Protein AF-A0A4Q5SNP4-F1 (afdb_monomer)

Sequence (223 aa):
MKKLLFLIPVLLILSCSKQAENENKKLNMLACEYVRLGLTIGQYDTDFVDAYYGPDSLKPKDSVVTDEFPKDSLLASINLLMNDLKDISRNAEVDSNRLRANWMYKQLIAFGERIRIVSGEYLPFDQETKQLFGVVAPTYDDDYFDKQIDLLDSILPGSGSVSNRFQRLEKKFVIPEDKLDVVMKTAIAEARKRTMAHYKLPANESFKLEFVEDKPWSGYNWY

Mean predicted aligned error: 7.54 Å

Secondary structure (DSSP, 8-state):
-TTTTTHHHHHHHHHHHHHHHHHHHHHHHHHHHHHHHHHHHTTTSTTS-S---S-GGGS-SS--S-SS--HHHHHHHHHHHHHHHHHHHHH-SSHHHHHHHHHHHHHHHHHHHHHHHHTT----HHHHHHHHHS--PPP--HHHHHHHHHHHHHHS-SSS-HHHHHHHHHGGGPPPGGGHHHHHHHHHHHHHHHHHHH----TT---------S-SSS-----

Foldseek 3Di:
DVVVVVVVVVVVVVVVVVLLVVLVVLLVVLVLLLLLLQLVLCLLVVVSDQDDDDDPVSHDPDRDPDNDQPLVVSLVSLVVSLVSLVCQLPPPPDPVSVVSSVVSNLCSLLVNLVSCVSVVHDDPPQVSCCSNPVDGDDDDDPVVVVVVLVVLVVPQDDDDHSVVSVVVVVVVVDDPPVCPVVVVVVVVVVVVVVCVVPDDDPPPDDDDDDDDPPDPDPDDDDD

Solvent-accessible surface area (backbone atoms only — not comparable to full-atom values): 13577 Å² total; per-residue (Å²): 117,77,74,61,67,62,48,54,61,53,53,53,54,55,49,55,53,52,50,50,51,52,52,50,54,54,51,52,52,52,49,52,52,54,51,30,50,49,49,51,49,26,71,78,39,69,79,71,48,89,75,85,88,72,66,72,90,51,50,68,90,66,76,81,90,58,97,69,80,63,52,71,62,53,46,49,53,42,55,54,52,37,54,60,25,52,51,38,36,73,67,46,85,48,64,70,53,14,52,52,26,45,49,52,38,53,51,44,45,19,52,48,44,52,49,34,46,77,70,74,47,81,64,61,68,62,58,42,37,30,42,60,71,71,46,61,86,84,88,79,57,70,72,57,52,52,53,52,52,52,50,47,52,73,69,50,70,83,75,79,56,56,69,62,30,49,55,58,55,54,59,74,70,62,70,55,77,96,43,42,66,62,53,50,54,51,51,51,52,52,50,51,56,57,45,58,75,78,43,90,73,65,96,84,73,79,86,84,91,79,91,81,76,99,61,102,61,97,73,85,86,84,134

Radius of gyration: 25.45 Å; Cα contacts (8 Å, |Δi|>4): 124; chains: 1; bounding box: 60×43×83 Å

Structure (mmCIF, N/CA/C/O backbone):
data_AF-A0A4Q5SNP4-F1
#
_entry.id   AF-A0A4Q5SNP4-F1
#
loop_
_atom_site.group_PDB
_atom_site.id
_atom_site.type_symbol
_atom_site.label_atom_id
_atom_site.label_alt_id
_atom_site.label_comp_id
_atom_site.label_asym_id
_atom_site.label_entity_id
_atom_site.label_seq_id
_atom_site.pdbx_PDB_ins_code
_atom_site.Cartn_x
_atom_site.Cartn_y
_atom_site.Cartn_z
_atom_site.occupancy
_atom_site.B_iso_or_equiv
_atom_site.auth_seq_id
_atom_site.auth_comp_id
_atom_site.auth_asym_id
_atom_site.auth_atom_id
_atom_site.pdbx_PDB_model_num
ATOM 1 N N . MET A 1 1 ? -30.340 6.414 -49.272 1.00 50.88 1 MET A N 1
ATOM 2 C CA . MET A 1 1 ? -29.757 7.379 -48.307 1.00 50.88 1 MET A CA 1
ATOM 3 C C . MET A 1 1 ? -29.895 6.964 -46.832 1.00 50.88 1 MET A C 1
ATOM 5 O O . MET A 1 1 ? -28.981 7.246 -46.076 1.00 50.88 1 MET A O 1
ATOM 9 N N . LYS A 1 2 ? -30.929 6.210 -46.405 1.00 50.06 2 LYS A N 1
ATOM 10 C CA . LYS A 1 2 ? -31.051 5.717 -45.007 1.00 50.06 2 LYS A CA 1
ATOM 11 C C . LYS A 1 2 ? -29.987 4.690 -44.553 1.00 50.06 2 LYS A C 1
ATOM 13 O O . LYS A 1 2 ? -29.706 4.619 -43.367 1.00 50.06 2 LYS A O 1
ATOM 18 N N . LYS A 1 3 ? -29.354 3.938 -45.469 1.00 50.06 3 LYS A N 1
ATOM 19 C CA . LYS A 1 3 ? -28.266 2.988 -45.132 1.00 50.06 3 LYS A CA 1
ATOM 20 C C . LYS A 1 3 ? -26.911 3.661 -44.847 1.00 50.06 3 LYS A C 1
ATOM 22 O O . LYS A 1 3 ? -26.089 3.067 -44.165 1.00 50.06 3 LYS A O 1
ATOM 27 N N . LEU A 1 4 ? -26.694 4.897 -45.314 1.00 52.59 4 LEU A N 1
ATOM 28 C CA . LEU A 1 4 ? -25.445 5.638 -45.075 1.00 52.59 4 LEU A CA 1
ATOM 29 C C . LEU A 1 4 ? -25.404 6.265 -43.666 1.00 52.59 4 LEU A C 1
ATOM 31 O O . LEU A 1 4 ? -24.340 6.392 -43.076 1.00 52.59 4 LEU A O 1
ATOM 35 N N . LEU A 1 5 ? -26.576 6.576 -43.097 1.00 52.12 5 LEU A N 1
ATOM 36 C CA . LEU A 1 5 ? -26.727 7.117 -41.739 1.00 52.12 5 LEU A CA 1
ATOM 37 C C . LEU A 1 5 ? -26.457 6.086 -40.627 1.00 52.12 5 LEU A C 1
ATOM 39 O O . LEU A 1 5 ? -26.120 6.480 -39.518 1.00 52.12 5 LEU A O 1
ATOM 43 N N . PHE A 1 6 ? -26.544 4.783 -40.920 1.00 53.50 6 PHE A N 1
ATOM 44 C CA . PHE A 1 6 ? -26.192 3.713 -39.972 1.00 53.50 6 PHE A CA 1
ATOM 45 C C . PHE A 1 6 ? -24.697 3.343 -39.979 1.00 53.50 6 PHE A C 1
ATOM 47 O O . PHE A 1 6 ? -24.230 2.7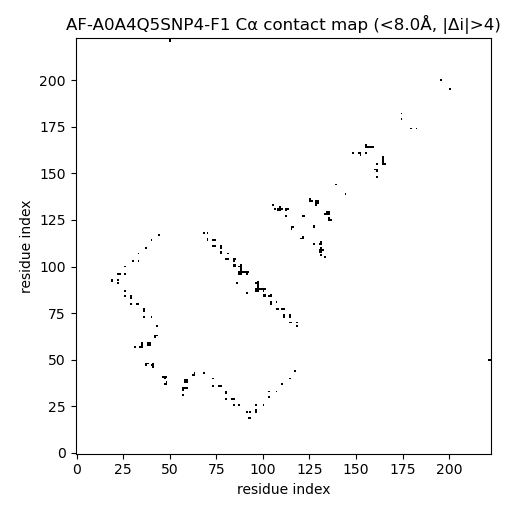12 -39.037 1.00 53.50 6 PHE A O 1
ATOM 54 N N . LEU A 1 7 ? -23.931 3.743 -41.001 1.00 56.47 7 LEU A N 1
ATOM 55 C CA . LEU A 1 7 ? -22.493 3.439 -41.108 1.00 56.47 7 LEU A CA 1
ATOM 56 C C . LEU A 1 7 ? -21.621 4.364 -40.247 1.00 56.47 7 LEU A C 1
ATOM 58 O O . LEU A 1 7 ? -20.604 3.932 -39.713 1.00 56.47 7 LEU A O 1
ATOM 62 N N . ILE A 1 8 ? -22.040 5.617 -40.074 1.00 60.34 8 ILE A N 1
ATOM 63 C CA . ILE A 1 8 ? -21.326 6.630 -39.284 1.00 60.34 8 ILE A CA 1
ATOM 64 C C . ILE A 1 8 ? -21.221 6.247 -37.792 1.00 60.34 8 ILE A C 1
ATOM 66 O O . ILE A 1 8 ? -20.107 6.267 -37.271 1.00 60.34 8 ILE A O 1
ATOM 70 N N . PRO A 1 9 ? -22.301 5.834 -37.091 1.00 61.62 9 PRO A N 1
ATOM 71 C CA . PRO A 1 9 ? -22.183 5.418 -35.692 1.00 61.62 9 PRO A CA 1
ATOM 72 C C . PRO A 1 9 ? -21.335 4.149 -35.515 1.00 61.62 9 PRO A C 1
ATOM 74 O O . PRO A 1 9 ? -20.587 4.058 -34.550 1.00 61.62 9 PRO A O 1
ATOM 77 N N . VAL A 1 10 ? -21.370 3.200 -36.459 1.00 63.41 10 VAL A N 1
ATOM 78 C CA . VAL A 1 10 ? -20.542 1.978 -36.396 1.00 63.41 10 VAL A CA 1
ATOM 79 C C . VAL A 1 10 ? -19.050 2.295 -36.560 1.00 63.41 10 VAL A C 1
ATOM 81 O O . VAL A 1 10 ? -18.226 1.752 -35.829 1.00 63.41 10 VAL A O 1
ATOM 84 N N . LEU A 1 11 ? -18.694 3.209 -37.468 1.00 62.09 11 LEU A N 1
ATOM 85 C CA . LEU A 1 11 ? -17.309 3.658 -37.659 1.00 62.09 11 LEU A CA 1
ATOM 86 C C . LEU A 1 11 ? -16.768 4.433 -36.447 1.00 62.09 11 LEU A C 1
ATOM 88 O O . LEU A 1 11 ? -15.611 4.246 -36.076 1.00 62.09 11 LEU A O 1
ATOM 92 N N . LEU A 1 12 ? -17.602 5.252 -35.798 1.00 62.22 12 LEU A N 1
ATOM 93 C CA . LEU A 1 12 ? -17.226 5.972 -34.577 1.00 62.22 12 LEU A CA 1
ATOM 94 C C . LEU A 1 12 ? -16.999 5.014 -33.395 1.00 62.22 12 LEU A C 1
ATOM 96 O O . LEU A 1 12 ? -15.999 5.144 -32.692 1.00 62.22 12 LEU A O 1
ATOM 100 N N . ILE A 1 13 ? -17.860 4.003 -33.227 1.00 63.06 13 ILE A N 1
ATOM 101 C CA . ILE A 1 13 ? -17.707 2.979 -32.177 1.00 63.06 13 ILE A CA 1
ATOM 102 C C . ILE A 1 13 ? -16.416 2.162 -32.379 1.00 63.06 13 ILE A C 1
ATOM 104 O O . ILE A 1 13 ? -15.684 1.928 -31.419 1.00 63.06 13 ILE A O 1
ATOM 108 N N . LEU A 1 14 ? -16.097 1.778 -33.622 1.00 64.75 14 LEU A N 1
ATOM 109 C CA . LEU A 1 14 ? -14.868 1.039 -33.953 1.00 64.75 14 LEU A CA 1
ATOM 110 C C . LEU A 1 14 ? -13.587 1.871 -33.763 1.00 64.75 14 LEU A C 1
ATOM 112 O O . LEU A 1 14 ? -12.530 1.322 -33.446 1.00 64.75 14 LEU A O 1
ATOM 116 N N . SER A 1 15 ? -13.658 3.191 -33.953 1.00 66.31 15 SER A N 1
ATOM 117 C CA . SER A 1 15 ? -12.512 4.082 -33.744 1.00 66.31 15 SER A CA 1
ATOM 118 C C . SER A 1 15 ? -12.183 4.238 -32.256 1.00 66.31 15 SER A C 1
ATOM 120 O O . SER A 1 15 ? -11.021 4.098 -31.871 1.00 66.31 15 SER A O 1
ATOM 122 N N . CYS A 1 16 ? -13.195 4.454 -31.408 1.00 68.12 16 CYS A N 1
ATOM 123 C CA . CYS A 1 16 ? -13.004 4.562 -29.958 1.00 68.12 16 CYS A CA 1
ATOM 124 C C . CYS A 1 16 ? -12.489 3.253 -29.337 1.00 68.12 16 CYS A C 1
ATOM 126 O O . CYS A 1 16 ? -11.620 3.289 -28.467 1.00 68.12 16 CYS A O 1
ATOM 128 N N . SER A 1 17 ? -12.956 2.086 -29.803 1.00 74.62 17 SER A N 1
ATOM 129 C CA . SER A 1 17 ? -12.467 0.803 -29.277 1.00 74.62 17 SER A CA 1
ATOM 130 C C . SER A 1 17 ? -10.985 0.574 -29.584 1.00 74.62 17 SER A C 1
ATOM 132 O O . SER A 1 17 ? -10.245 0.086 -28.732 1.00 74.62 17 SER A O 1
ATOM 134 N N . LYS A 1 18 ? -10.530 0.966 -30.781 1.00 82.75 18 LYS A N 1
ATOM 135 C CA . LYS A 1 18 ? -9.130 0.817 -31.203 1.00 82.75 18 LYS A CA 1
ATOM 136 C C . LYS A 1 18 ? -8.189 1.756 -30.442 1.00 82.75 18 LYS A C 1
ATOM 138 O O . LYS A 1 18 ? -7.068 1.367 -30.118 1.00 82.75 18 LYS A O 1
ATOM 143 N N . GLN A 1 19 ? -8.638 2.974 -30.139 1.00 83.19 19 GLN A N 1
ATOM 144 C CA . GLN A 1 19 ? -7.869 3.923 -29.333 1.00 83.19 19 GLN A CA 1
ATOM 145 C C . GLN A 1 19 ? -7.682 3.409 -27.900 1.00 83.19 19 GLN A C 1
ATOM 147 O O . GLN A 1 19 ? -6.550 3.323 -27.425 1.00 83.19 19 GLN A O 1
ATOM 152 N N . ALA A 1 20 ? -8.761 2.957 -27.256 1.00 85.50 20 ALA A N 1
ATOM 153 C CA . ALA A 1 20 ? -8.702 2.372 -25.918 1.00 85.50 20 ALA A CA 1
ATOM 154 C C . ALA A 1 20 ? -7.788 1.131 -25.853 1.00 85.50 20 ALA A C 1
ATOM 156 O O . ALA A 1 20 ? -7.035 0.953 -24.895 1.00 85.50 20 ALA A O 1
ATOM 157 N N . GLU A 1 21 ? -7.808 0.275 -26.879 1.00 89.81 21 GLU A N 1
ATOM 158 C CA . GLU A 1 21 ? -6.915 -0.885 -26.975 1.00 89.81 21 GLU A CA 1
ATOM 159 C C . GLU A 1 21 ? -5.435 -0.477 -27.069 1.00 89.81 21 GLU A C 1
ATOM 161 O O . GLU A 1 21 ? -4.589 -1.031 -26.362 1.00 89.81 21 GLU A O 1
ATOM 166 N N . ASN A 1 22 ? -5.119 0.531 -27.886 1.00 90.56 22 ASN A N 1
ATOM 167 C CA . ASN A 1 22 ? -3.761 1.061 -28.006 1.00 90.56 22 ASN A CA 1
ATOM 168 C C . ASN A 1 22 ? -3.270 1.693 -26.697 1.00 90.56 22 ASN A C 1
ATOM 170 O O . ASN A 1 22 ? -2.136 1.437 -26.283 1.00 90.56 22 ASN A O 1
ATOM 174 N N . GLU A 1 23 ? -4.118 2.474 -26.022 1.00 92.19 23 GLU A N 1
ATOM 175 C CA . GLU A 1 23 ? -3.812 3.040 -24.704 1.00 92.19 23 GLU A CA 1
ATOM 176 C C . GLU A 1 23 ? -3.525 1.943 -23.678 1.00 92.19 23 GLU A C 1
ATOM 178 O O . GLU A 1 23 ? -2.512 1.998 -22.978 1.00 92.19 23 GLU A O 1
ATOM 183 N N . ASN A 1 24 ? -4.369 0.907 -23.633 1.00 94.06 24 ASN A N 1
ATOM 184 C CA . ASN A 1 24 ? -4.177 -0.244 -22.754 1.00 94.06 24 ASN A CA 1
ATOM 185 C C . ASN A 1 24 ? -2.846 -0.944 -23.030 1.00 94.06 24 ASN A C 1
ATOM 187 O O . ASN A 1 24 ? -2.113 -1.272 -22.099 1.00 94.06 24 ASN A O 1
ATOM 191 N N . LYS A 1 25 ? -2.505 -1.153 -24.305 1.00 95.31 25 LYS A N 1
ATOM 192 C CA . LYS A 1 25 ? -1.244 -1.785 -24.698 1.00 95.31 25 LYS A CA 1
ATOM 193 C C . LYS A 1 25 ? -0.034 -0.953 -24.266 1.00 95.31 25 LYS A C 1
ATOM 195 O O . LYS A 1 25 ? 0.897 -1.515 -23.689 1.00 95.31 25 LYS A O 1
ATOM 200 N N . LYS A 1 26 ? -0.059 0.368 -24.495 1.00 95.75 26 LYS A N 1
ATOM 201 C CA . LYS A 1 26 ? 1.007 1.291 -24.062 1.00 95.75 26 LYS A CA 1
ATOM 202 C C . LYS A 1 26 ? 1.157 1.263 -22.540 1.00 95.75 26 LYS A C 1
ATOM 204 O O . LYS A 1 26 ? 2.261 1.069 -22.042 1.00 95.75 26 LYS A O 1
ATOM 209 N N . LEU A 1 27 ? 0.054 1.389 -21.802 1.00 97.62 27 LEU A N 1
ATOM 210 C CA . LEU A 1 27 ? 0.079 1.388 -20.340 1.00 97.62 27 LEU A CA 1
ATOM 211 C C . LEU A 1 27 ? 0.568 0.053 -19.765 1.00 97.62 27 LEU A C 1
ATOM 213 O O . LEU A 1 27 ? 1.349 0.053 -18.821 1.00 97.62 27 LEU A O 1
ATOM 217 N N . ASN A 1 28 ? 0.148 -1.080 -20.333 1.00 96.69 28 ASN A N 1
ATOM 218 C CA . ASN A 1 28 ? 0.594 -2.399 -19.880 1.00 96.69 28 ASN A CA 1
ATOM 219 C C . ASN A 1 28 ? 2.099 -2.604 -20.102 1.00 96.69 28 ASN A C 1
ATOM 221 O O . ASN A 1 28 ? 2.756 -3.199 -19.255 1.00 96.69 28 ASN A O 1
ATOM 225 N N . MET A 1 29 ? 2.658 -2.084 -21.199 1.00 97.38 29 MET A N 1
ATOM 226 C CA . MET A 1 29 ? 4.105 -2.105 -21.423 1.00 97.38 29 MET A CA 1
ATOM 227 C C . MET A 1 29 ? 4.847 -1.321 -20.332 1.00 97.38 29 MET A C 1
ATOM 229 O O . MET A 1 29 ? 5.770 -1.856 -19.729 1.00 97.38 29 MET A O 1
ATOM 233 N N . LEU A 1 30 ? 4.398 -0.102 -20.014 1.00 98.12 30 LEU A N 1
ATOM 234 C CA . LEU A 1 30 ? 4.988 0.702 -18.936 1.00 98.12 30 LEU A CA 1
ATOM 235 C C . LEU A 1 30 ? 4.800 0.059 -17.556 1.00 98.12 30 LEU A C 1
ATOM 237 O O . LEU A 1 30 ? 5.684 0.150 -16.713 1.00 98.12 30 LEU A O 1
ATOM 241 N N . ALA A 1 31 ? 3.679 -0.628 -17.325 1.00 97.88 31 ALA A N 1
ATOM 242 C CA . ALA A 1 31 ? 3.449 -1.377 -16.093 1.00 97.88 31 ALA A CA 1
ATOM 243 C C . ALA A 1 31 ? 4.442 -2.542 -15.934 1.00 97.88 31 ALA A C 1
ATOM 245 O O . ALA A 1 31 ? 4.910 -2.796 -14.827 1.00 97.88 31 ALA A O 1
ATOM 246 N N . CYS A 1 32 ? 4.811 -3.223 -17.024 1.00 97.50 32 CYS A N 1
ATOM 247 C CA . CYS A 1 32 ? 5.871 -4.232 -16.987 1.00 97.50 32 CYS A CA 1
ATOM 248 C C . CYS A 1 32 ? 7.229 -3.618 -16.619 1.00 97.50 32 CYS A C 1
ATOM 250 O O . CYS A 1 32 ? 7.940 -4.199 -15.805 1.00 97.50 32 CYS A O 1
ATOM 252 N N . GLU A 1 33 ? 7.574 -2.451 -17.173 1.00 97.62 33 GLU A N 1
ATOM 253 C CA . GLU A 1 33 ? 8.815 -1.741 -16.822 1.00 97.62 33 GLU A CA 1
ATOM 254 C C . GLU A 1 33 ? 8.813 -1.259 -15.367 1.00 97.62 33 GLU A C 1
ATOM 256 O O . GLU A 1 33 ? 9.809 -1.420 -14.669 1.00 97.62 33 GLU A O 1
ATOM 261 N N . TYR A 1 34 ? 7.676 -0.764 -14.871 1.00 98.38 34 TYR A N 1
ATOM 262 C CA . TYR A 1 34 ? 7.479 -0.418 -13.460 1.00 98.38 34 TYR A CA 1
ATOM 263 C C . TYR A 1 34 ? 7.757 -1.611 -12.533 1.00 98.38 34 TYR A C 1
ATOM 265 O O . TYR A 1 34 ? 8.512 -1.486 -11.569 1.00 98.38 34 TYR A O 1
ATOM 273 N N . VAL A 1 35 ? 7.190 -2.782 -12.848 1.00 97.75 35 VAL A N 1
ATOM 274 C CA . VAL A 1 35 ? 7.400 -4.010 -12.066 1.00 97.75 35 VAL A CA 1
ATOM 275 C C . VAL A 1 35 ? 8.857 -4.458 -12.127 1.00 97.75 35 VAL A C 1
ATOM 277 O O . VAL A 1 35 ? 9.445 -4.741 -11.088 1.00 97.75 35 VAL A O 1
ATOM 280 N N . ARG A 1 36 ? 9.456 -4.500 -13.324 1.00 97.00 36 ARG A N 1
ATOM 281 C CA . ARG A 1 36 ? 10.869 -4.869 -13.496 1.00 97.00 36 ARG A CA 1
ATOM 282 C C . ARG A 1 36 ? 11.778 -3.962 -12.685 1.00 97.00 36 ARG A C 1
ATOM 284 O O . ARG A 1 36 ? 12.639 -4.463 -11.980 1.00 97.00 36 ARG A O 1
ATOM 291 N N . LEU A 1 37 ? 11.550 -2.653 -12.746 1.00 97.06 37 LEU A N 1
ATOM 292 C CA . LEU A 1 37 ? 12.325 -1.675 -11.995 1.00 97.06 37 LEU A CA 1
ATOM 293 C C . LEU A 1 37 ? 12.229 -1.918 -10.486 1.00 97.06 37 LEU A C 1
ATOM 295 O O . LEU A 1 37 ? 13.259 -1.942 -9.821 1.00 97.06 37 LEU A O 1
ATOM 299 N N . GLY A 1 38 ? 11.026 -2.164 -9.959 1.00 97.06 38 GLY A N 1
ATOM 300 C CA . GLY A 1 38 ? 10.852 -2.503 -8.545 1.00 97.06 38 GLY A CA 1
ATOM 301 C C . GLY A 1 38 ? 11.587 -3.784 -8.143 1.00 97.06 38 GLY A C 1
ATOM 302 O O . GLY A 1 38 ? 12.269 -3.808 -7.124 1.00 97.06 38 GLY A O 1
ATOM 303 N N . LEU A 1 39 ? 11.525 -4.825 -8.979 1.00 96.25 39 LEU A N 1
ATOM 304 C CA . LEU A 1 39 ? 12.242 -6.080 -8.736 1.00 96.25 39 LEU A CA 1
ATOM 305 C C . LEU A 1 39 ? 13.763 -5.920 -8.833 1.00 96.25 39 LEU A C 1
ATOM 307 O O . LEU A 1 39 ? 14.477 -6.556 -8.068 1.00 96.25 39 LEU A O 1
ATOM 311 N N . THR A 1 40 ? 14.258 -5.069 -9.735 1.00 94.88 40 THR A N 1
ATOM 312 C CA . THR A 1 40 ? 15.683 -4.730 -9.828 1.00 94.88 40 THR A CA 1
ATOM 313 C C . THR A 1 40 ? 16.155 -3.999 -8.574 1.00 94.88 40 THR A C 1
ATOM 315 O O . THR A 1 40 ? 17.189 -4.363 -8.025 1.00 94.88 40 THR A O 1
ATOM 318 N N . ILE A 1 41 ? 15.398 -3.011 -8.078 1.00 95.12 41 ILE A N 1
ATOM 319 C CA . ILE A 1 41 ? 15.724 -2.323 -6.815 1.00 95.12 41 ILE A CA 1
ATOM 320 C C . ILE A 1 41 ? 15.747 -3.331 -5.658 1.00 95.12 41 ILE A C 1
ATOM 322 O O . ILE A 1 41 ? 16.685 -3.324 -4.863 1.00 95.12 41 ILE A O 1
ATOM 326 N N . GLY A 1 42 ? 14.781 -4.255 -5.628 1.00 94.19 42 GLY A N 1
ATOM 327 C CA . GLY A 1 42 ? 14.694 -5.331 -4.638 1.00 94.19 42 GLY A CA 1
ATOM 328 C C . GLY A 1 42 ? 15.884 -6.296 -4.605 1.00 94.19 42 GLY A C 1
ATOM 329 O O . GLY A 1 42 ? 16.050 -7.014 -3.624 1.00 94.19 42 GLY A O 1
ATOM 330 N N . GLN A 1 43 ? 16.740 -6.317 -5.634 1.00 91.88 43 GLN A N 1
ATOM 331 C CA . GLN A 1 43 ? 17.990 -7.083 -5.571 1.00 91.88 43 GLN A CA 1
ATOM 332 C C . GLN A 1 43 ? 19.067 -6.408 -4.704 1.00 91.88 43 GLN A C 1
ATOM 334 O O . GLN A 1 43 ? 19.998 -7.087 -4.278 1.00 91.88 43 GLN A O 1
ATOM 339 N N . TYR A 1 44 ? 18.952 -5.098 -4.464 1.00 92.06 4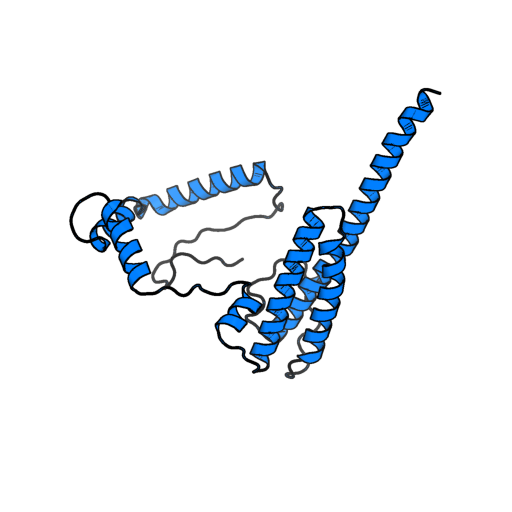4 TYR A N 1
ATOM 340 C CA . TYR A 1 44 ? 19.882 -4.308 -3.650 1.00 92.06 44 TYR A CA 1
ATOM 341 C C . TYR A 1 44 ? 19.298 -3.945 -2.280 1.00 92.06 44 TYR A C 1
ATOM 343 O O . TYR A 1 44 ? 20.024 -3.892 -1.293 1.00 92.06 44 TYR A O 1
ATOM 351 N N . ASP A 1 45 ? 17.990 -3.700 -2.220 1.00 92.88 45 ASP A N 1
ATOM 352 C CA . ASP A 1 45 ? 17.242 -3.406 -1.000 1.00 92.88 45 ASP A CA 1
ATOM 353 C C . ASP A 1 45 ? 16.213 -4.517 -0.780 1.00 92.88 45 ASP A C 1
ATOM 355 O O . ASP A 1 45 ? 15.130 -4.499 -1.364 1.00 92.88 45 ASP A O 1
ATOM 359 N N . THR A 1 46 ? 16.570 -5.523 0.020 1.00 90.75 46 THR A N 1
ATOM 360 C CA . THR A 1 46 ? 15.782 -6.762 0.156 1.00 90.75 46 THR A CA 1
ATOM 361 C C . THR A 1 46 ? 14.382 -6.540 0.723 1.00 90.75 46 THR A C 1
ATOM 363 O O . THR A 1 46 ? 13.503 -7.362 0.486 1.00 90.75 46 THR A O 1
ATOM 366 N N . ASP A 1 47 ? 14.160 -5.421 1.415 1.00 91.00 47 ASP A N 1
ATOM 367 C CA . ASP A 1 47 ? 12.866 -5.054 1.996 1.00 91.00 47 ASP A CA 1
ATOM 368 C C . ASP A 1 47 ? 11.992 -4.236 1.024 1.00 91.00 47 ASP A C 1
ATOM 370 O O . ASP A 1 47 ? 10.855 -3.887 1.341 1.00 91.00 47 ASP A O 1
ATOM 374 N N . PHE A 1 48 ? 12.502 -3.906 -0.169 1.00 94.69 48 PHE A N 1
ATOM 375 C CA . PHE A 1 48 ? 11.789 -3.086 -1.151 1.00 94.69 48 PHE A CA 1
ATOM 376 C C . PHE A 1 48 ? 10.556 -3.791 -1.728 1.00 94.69 48 PHE A C 1
ATOM 378 O O . PHE A 1 48 ? 9.521 -3.166 -1.972 1.00 94.69 48 PHE A O 1
ATOM 385 N N . VAL A 1 49 ? 10.672 -5.098 -1.976 1.00 93.94 49 VAL A N 1
ATOM 386 C CA . VAL A 1 49 ? 9.582 -5.947 -2.462 1.00 93.94 49 VAL A CA 1
ATOM 387 C C . VAL A 1 49 ? 9.283 -6.985 -1.394 1.00 93.94 49 VAL A C 1
ATOM 389 O O . VAL A 1 49 ? 9.944 -8.015 -1.338 1.00 93.94 49 VAL A O 1
ATOM 392 N N . ASP A 1 50 ? 8.246 -6.731 -0.598 1.00 90.31 50 ASP A N 1
ATOM 393 C CA . ASP A 1 50 ? 7.737 -7.691 0.394 1.00 90.31 50 ASP A CA 1
ATOM 394 C C . ASP A 1 50 ? 7.362 -9.030 -0.267 1.00 90.31 50 ASP A C 1
ATOM 396 O O . ASP A 1 50 ? 7.645 -10.110 0.245 1.00 90.31 50 ASP A O 1
ATOM 400 N N . ALA A 1 51 ? 6.761 -8.956 -1.460 1.00 90.19 51 ALA A N 1
ATOM 401 C CA . ALA A 1 51 ? 6.244 -10.121 -2.152 1.00 90.19 51 ALA A CA 1
ATOM 402 C C . ALA A 1 51 ? 5.998 -9.909 -3.657 1.00 90.19 51 ALA A C 1
ATOM 404 O O . ALA A 1 51 ? 5.469 -8.879 -4.085 1.00 90.19 51 ALA A O 1
ATOM 405 N N . TYR A 1 52 ? 6.304 -10.927 -4.472 1.00 91.00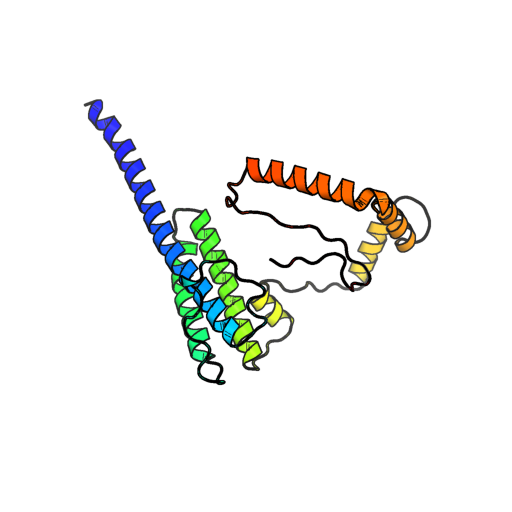 52 TYR A N 1
ATOM 406 C CA . TYR A 1 52 ? 6.073 -10.909 -5.920 1.00 91.00 52 TYR A CA 1
ATOM 407 C C . TYR A 1 52 ? 5.394 -12.183 -6.445 1.00 91.00 52 TYR A C 1
ATOM 409 O O . TYR A 1 52 ? 5.957 -13.274 -6.375 1.00 91.00 52 TYR A O 1
ATOM 417 N N . TYR A 1 53 ? 4.230 -12.007 -7.083 1.00 86.88 53 TYR A N 1
ATOM 418 C CA . TYR A 1 53 ? 3.386 -13.093 -7.622 1.00 86.88 53 TYR A CA 1
ATOM 419 C C . TYR A 1 53 ? 3.163 -13.022 -9.132 1.00 86.88 53 TYR A C 1
ATOM 421 O O . TYR A 1 53 ? 2.288 -13.696 -9.677 1.00 86.88 53 TYR A O 1
ATOM 429 N N . GLY A 1 54 ? 3.896 -12.153 -9.825 1.00 89.38 54 GLY A N 1
ATOM 430 C CA . GLY A 1 54 ? 3.812 -12.078 -11.277 1.00 89.38 54 GLY A CA 1
ATOM 431 C C . GLY A 1 54 ? 4.629 -13.182 -11.965 1.00 89.38 54 GLY A C 1
ATOM 432 O O . GLY A 1 54 ? 5.286 -13.994 -11.311 1.00 89.38 54 GLY A O 1
ATOM 433 N N . PRO A 1 55 ? 4.597 -13.233 -13.305 1.00 91.44 55 PRO A N 1
ATOM 434 C CA . PRO A 1 55 ? 5.324 -14.243 -14.058 1.00 91.44 55 PRO A CA 1
ATOM 435 C C . PRO A 1 55 ? 6.841 -14.057 -13.934 1.00 91.44 55 PRO A C 1
ATOM 437 O O . PRO A 1 55 ? 7.351 -12.946 -14.088 1.00 91.44 55 PRO A O 1
ATOM 440 N N . ASP A 1 56 ? 7.577 -15.164 -13.803 1.00 92.31 56 ASP A N 1
ATOM 441 C CA . ASP A 1 56 ? 9.048 -15.171 -13.711 1.00 92.31 56 ASP A CA 1
ATOM 442 C C . ASP A 1 56 ? 9.741 -14.406 -14.852 1.00 92.31 56 ASP A C 1
ATOM 444 O O . ASP A 1 56 ? 10.835 -13.885 -14.677 1.00 92.31 56 ASP A O 1
ATOM 448 N N . SER A 1 57 ? 9.079 -14.243 -16.003 1.00 93.50 57 SER A N 1
ATOM 449 C CA . SER A 1 57 ? 9.557 -13.429 -17.129 1.00 93.50 57 SER A CA 1
ATOM 450 C C . SER A 1 57 ? 9.802 -11.941 -16.818 1.00 93.50 57 SER A C 1
ATOM 452 O O . SER A 1 57 ? 10.399 -11.245 -17.643 1.00 93.50 57 SER A O 1
ATOM 454 N N . LEU A 1 58 ? 9.288 -11.420 -15.696 1.00 94.81 58 LEU A N 1
ATOM 455 C CA . LEU A 1 58 ? 9.552 -10.046 -15.249 1.00 94.81 58 LEU A CA 1
ATOM 456 C C . LEU A 1 58 ? 10.632 -9.970 -14.166 1.00 94.81 58 LEU A C 1
ATOM 458 O O . LEU A 1 58 ? 11.084 -8.868 -13.872 1.00 94.81 58 LEU A O 1
ATOM 462 N N . LYS A 1 59 ? 11.054 -11.098 -13.584 1.00 93.56 59 LYS A N 1
ATOM 463 C CA . LYS A 1 59 ? 12.174 -11.097 -12.643 1.00 93.56 59 LYS A CA 1
ATOM 464 C C . LYS A 1 59 ? 13.464 -10.717 -13.385 1.00 93.56 59 LYS A C 1
ATOM 466 O O . LYS A 1 59 ? 13.628 -11.109 -14.548 1.00 93.56 59 LYS A O 1
ATOM 471 N N . PRO A 1 60 ? 14.379 -9.966 -12.749 1.00 86.50 60 PRO A N 1
ATOM 472 C CA . PRO A 1 60 ? 15.723 -9.771 -13.274 1.00 86.50 60 PRO A CA 1
ATOM 473 C C . PRO A 1 60 ? 16.360 -11.134 -13.563 1.00 86.50 60 PRO A C 1
ATOM 475 O O . PRO A 1 60 ? 16.269 -12.050 -12.746 1.00 86.50 60 PRO A O 1
ATOM 478 N N . LYS A 1 61 ? 16.942 -11.294 -14.755 1.00 79.44 61 LYS A N 1
ATOM 479 C CA . LYS A 1 61 ? 17.515 -12.582 -15.187 1.00 79.44 61 LYS A CA 1
ATOM 480 C C . LYS A 1 61 ? 18.819 -12.909 -14.473 1.00 79.44 61 LYS A C 1
ATOM 482 O O . LYS A 1 61 ? 19.102 -14.080 -14.245 1.00 79.44 61 LYS A O 1
ATOM 487 N N . ASP A 1 62 ? 19.565 -11.870 -14.125 1.00 75.56 62 ASP A N 1
ATOM 488 C CA . ASP A 1 62 ? 20.865 -11.979 -13.493 1.00 75.56 62 ASP A CA 1
ATOM 489 C C . ASP A 1 62 ? 20.749 -11.481 -12.053 1.00 75.56 62 ASP A C 1
ATOM 491 O O . ASP A 1 62 ? 20.135 -10.445 -11.780 1.00 75.56 62 ASP A O 1
ATOM 495 N N . SER A 1 63 ? 21.316 -12.237 -11.115 1.00 70.19 63 SER A N 1
ATOM 496 C CA . SER A 1 63 ? 21.582 -11.726 -9.773 1.00 70.19 63 SER A CA 1
ATOM 497 C C . SER A 1 63 ? 22.597 -10.589 -9.868 1.00 70.19 63 SER A C 1
ATOM 499 O O . SER A 1 63 ? 23.445 -10.585 -10.760 1.00 70.19 63 SER A O 1
ATOM 501 N N . VAL A 1 64 ? 22.501 -9.628 -8.953 1.00 72.12 64 VAL A N 1
ATOM 502 C CA . VAL A 1 64 ? 23.413 -8.483 -8.875 1.00 72.12 64 VAL A CA 1
ATOM 503 C C . VAL A 1 64 ? 24.867 -8.963 -8.920 1.00 72.12 64 VAL A C 1
ATOM 505 O O . VAL A 1 64 ? 25.299 -9.760 -8.093 1.00 72.12 64 VAL A O 1
ATOM 508 N N . VAL A 1 65 ? 25.598 -8.509 -9.942 1.00 62.84 65 VAL A N 1
ATOM 509 C CA . VAL A 1 65 ? 26.986 -8.922 -10.218 1.00 62.84 65 VAL A CA 1
ATOM 510 C C . VAL A 1 65 ? 27.989 -8.076 -9.421 1.00 62.84 65 VAL A C 1
ATOM 512 O O . VAL A 1 65 ? 29.149 -8.460 -9.288 1.00 62.84 65 VAL A O 1
ATOM 515 N N . THR A 1 66 ? 27.561 -6.923 -8.894 1.00 74.38 66 THR A N 1
ATOM 516 C CA . THR A 1 66 ? 28.411 -5.971 -8.164 1.00 74.38 66 THR A CA 1
ATOM 517 C C . THR A 1 66 ? 27.730 -5.523 -6.873 1.00 74.38 66 THR A C 1
ATOM 519 O O . THR A 1 66 ? 26.549 -5.197 -6.882 1.00 74.38 66 THR A O 1
ATOM 522 N N . ASP A 1 67 ? 28.477 -5.417 -5.775 1.00 74.31 67 ASP A N 1
ATOM 523 C CA . ASP A 1 67 ? 27.947 -4.883 -4.507 1.00 74.31 67 ASP A CA 1
ATOM 524 C C . ASP A 1 67 ? 27.690 -3.359 -4.557 1.00 74.31 67 ASP A C 1
ATOM 526 O O . ASP A 1 67 ? 27.238 -2.758 -3.583 1.00 74.31 67 ASP A O 1
ATOM 530 N N . GLU A 1 68 ? 27.994 -2.702 -5.681 1.00 86.88 68 GLU A N 1
ATOM 531 C CA . GLU A 1 68 ? 27.792 -1.266 -5.843 1.00 86.88 68 GLU A CA 1
ATOM 532 C C . GLU A 1 68 ? 26.331 -0.966 -6.184 1.00 86.88 68 GLU A C 1
ATOM 534 O O . GLU A 1 68 ? 25.804 -1.416 -7.203 1.00 86.88 68 GLU A O 1
ATOM 539 N N . PHE A 1 69 ? 25.683 -0.159 -5.345 1.00 90.94 69 PHE A N 1
ATOM 540 C CA . PHE A 1 69 ? 24.304 0.256 -5.562 1.00 90.94 69 PHE A CA 1
ATOM 541 C C . PHE A 1 69 ? 24.205 1.275 -6.717 1.00 90.94 69 PHE A C 1
ATOM 543 O O . PHE A 1 69 ? 24.709 2.395 -6.585 1.00 90.94 69 PHE A O 1
ATOM 550 N N . PRO A 1 70 ? 23.528 0.958 -7.842 1.00 93.44 70 PRO A N 1
ATOM 551 C CA . PRO A 1 70 ? 23.538 1.776 -9.057 1.00 93.44 70 PRO A CA 1
ATOM 552 C C . PRO A 1 70 ? 22.530 2.935 -8.987 1.00 93.44 70 PRO A C 1
ATOM 554 O O . PRO A 1 70 ? 21.683 3.111 -9.868 1.00 93.44 70 PRO A O 1
ATOM 557 N N . LYS A 1 71 ? 22.618 3.738 -7.925 1.00 95.81 71 LYS A N 1
ATOM 558 C CA . LYS A 1 71 ? 21.685 4.814 -7.571 1.00 95.81 71 LYS A CA 1
ATOM 559 C C . LYS A 1 71 ? 21.303 5.707 -8.753 1.00 95.81 71 LYS A C 1
ATOM 561 O O . LYS A 1 71 ? 20.119 5.846 -9.056 1.00 95.81 71 LYS A O 1
ATOM 566 N N . ASP A 1 72 ? 22.282 6.307 -9.430 1.00 97.12 72 ASP A N 1
ATOM 567 C CA . ASP A 1 72 ? 22.016 7.302 -10.480 1.00 97.12 72 ASP A CA 1
ATOM 568 C C . ASP A 1 72 ? 21.304 6.687 -11.693 1.00 97.12 72 ASP A C 1
ATOM 570 O O . ASP A 1 72 ? 20.410 7.304 -12.274 1.00 97.12 72 ASP A O 1
ATOM 574 N N . SER A 1 73 ? 21.638 5.439 -12.035 1.00 96.44 73 SER A N 1
ATOM 575 C CA . SER A 1 73 ? 20.982 4.692 -13.114 1.00 96.44 73 SER A CA 1
ATOM 576 C C . SER A 1 73 ? 19.528 4.350 -12.769 1.00 96.44 73 SER A C 1
ATOM 578 O O . SER A 1 73 ? 18.624 4.505 -13.599 1.00 96.44 73 SER A O 1
ATOM 580 N N . LEU A 1 74 ? 19.270 3.944 -11.520 1.00 97.25 74 LEU A N 1
ATOM 581 C CA . LEU A 1 74 ? 17.917 3.660 -11.042 1.00 97.25 74 LEU A CA 1
ATOM 582 C C . LEU A 1 74 ? 17.063 4.935 -11.001 1.00 97.25 74 LEU A C 1
ATOM 584 O O . LEU A 1 74 ? 15.943 4.935 -11.511 1.00 97.25 74 LEU A O 1
ATOM 588 N N . LEU A 1 75 ? 17.604 6.049 -10.495 1.00 98.56 75 LEU A N 1
ATOM 589 C CA . LEU A 1 75 ? 16.918 7.346 -10.508 1.00 98.56 75 LEU A CA 1
ATOM 590 C C . LEU A 1 75 ? 16.643 7.841 -11.937 1.00 98.56 75 LEU A C 1
ATOM 592 O O . LEU A 1 75 ? 15.567 8.379 -12.207 1.00 98.56 75 LEU A O 1
ATOM 596 N N . ALA A 1 76 ? 17.572 7.643 -12.876 1.00 98.56 76 ALA A N 1
ATOM 597 C CA . ALA A 1 76 ? 17.351 7.969 -14.283 1.00 98.56 76 ALA A CA 1
ATOM 598 C C . ALA A 1 76 ? 16.212 7.129 -14.889 1.00 98.56 76 ALA A C 1
ATOM 600 O O . ALA A 1 76 ? 15.331 7.678 -15.554 1.00 98.56 76 ALA A O 1
ATOM 601 N N . SER A 1 77 ? 16.184 5.826 -14.600 1.00 98.38 77 SER A N 1
ATOM 602 C CA . SER A 1 77 ? 15.129 4.908 -15.051 1.00 98.38 77 SER A CA 1
ATOM 603 C C . SER A 1 77 ? 13.754 5.306 -14.505 1.00 98.38 77 SER A C 1
ATOM 605 O O . SER A 1 77 ? 12.776 5.346 -15.254 1.00 98.38 77 SER A O 1
ATOM 607 N N . ILE A 1 78 ? 13.688 5.690 -13.226 1.00 98.62 78 ILE A N 1
ATOM 608 C CA . ILE A 1 78 ? 12.481 6.243 -12.595 1.00 98.62 78 ILE A CA 1
ATOM 609 C C . ILE A 1 78 ? 12.000 7.4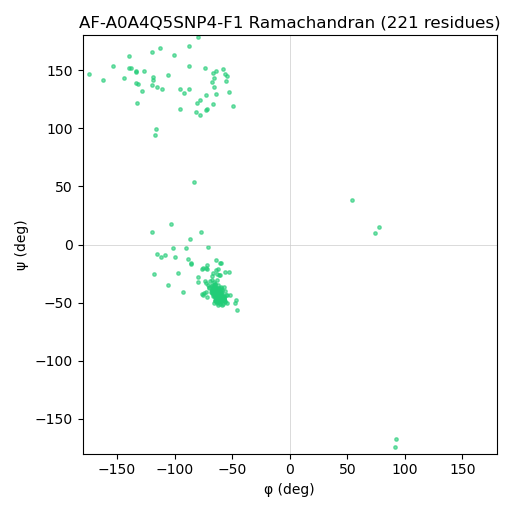89 -13.338 1.00 98.62 78 ILE A C 1
ATOM 611 O O . ILE A 1 78 ? 10.832 7.562 -13.716 1.00 98.62 78 ILE A O 1
ATOM 615 N N . ASN A 1 79 ? 12.888 8.455 -13.582 1.00 98.50 79 ASN A N 1
ATOM 616 C CA . ASN A 1 79 ? 12.524 9.716 -14.228 1.00 98.50 79 ASN A CA 1
ATOM 617 C C . ASN A 1 79 ? 11.987 9.513 -15.650 1.00 98.50 79 ASN A C 1
ATOM 619 O O . ASN A 1 79 ? 11.006 10.154 -16.035 1.00 98.50 79 ASN A O 1
ATOM 623 N N . LEU A 1 80 ? 12.599 8.613 -16.426 1.00 98.31 80 LEU A N 1
ATOM 624 C CA . LEU A 1 80 ? 12.117 8.256 -17.762 1.00 98.31 80 LEU A CA 1
ATOM 625 C C . LEU A 1 80 ? 10.703 7.672 -17.696 1.00 98.31 80 LEU A C 1
ATOM 627 O O . LEU A 1 80 ? 9.794 8.178 -18.355 1.00 98.31 80 LEU A O 1
ATOM 631 N N . LEU A 1 81 ? 10.492 6.682 -16.828 1.00 98.50 81 LEU A N 1
ATOM 632 C CA . LEU A 1 81 ? 9.198 6.022 -16.695 1.00 98.50 81 LEU A CA 1
ATOM 633 C C . LEU A 1 81 ? 8.110 6.970 -16.162 1.00 98.50 81 LEU A C 1
ATOM 635 O O . LEU A 1 81 ? 6.969 6.945 -16.626 1.00 98.50 81 LEU A O 1
ATOM 639 N N . MET A 1 82 ? 8.459 7.859 -15.231 1.00 98.62 82 MET A N 1
ATOM 640 C CA . MET A 1 82 ? 7.567 8.911 -14.745 1.00 98.62 82 MET A CA 1
ATOM 641 C C . MET A 1 82 ? 7.138 9.865 -15.864 1.00 98.62 82 MET A C 1
ATOM 643 O O . MET A 1 82 ? 5.970 10.251 -15.907 1.00 98.62 82 MET A O 1
ATOM 647 N N . ASN A 1 83 ? 8.038 10.241 -16.777 1.00 97.94 83 ASN A N 1
ATOM 648 C CA . ASN A 1 83 ? 7.695 11.109 -17.906 1.00 97.94 83 ASN A CA 1
ATOM 649 C C . ASN A 1 83 ? 6.682 10.443 -18.848 1.00 97.94 83 ASN A C 1
ATOM 651 O O . ASN A 1 83 ? 5.689 11.078 -19.214 1.00 97.94 83 ASN A O 1
ATOM 655 N N . ASP A 1 84 ? 6.872 9.161 -19.161 1.00 97.38 84 ASP A N 1
ATOM 656 C CA . ASP A 1 84 ? 5.947 8.404 -20.010 1.00 97.38 84 ASP A CA 1
ATOM 657 C C . ASP A 1 84 ? 4.572 8.219 -19.352 1.00 97.38 84 ASP A C 1
ATOM 659 O O . ASP A 1 84 ? 3.527 8.378 -19.991 1.00 97.38 84 ASP A O 1
ATOM 663 N N . LEU A 1 85 ? 4.547 7.931 -18.048 1.00 98.12 85 LEU A N 1
ATOM 664 C CA . LEU A 1 85 ? 3.304 7.778 -17.289 1.00 98.12 85 LEU A CA 1
ATOM 665 C C . LEU A 1 85 ? 2.560 9.103 -17.103 1.00 98.12 85 LEU A C 1
ATOM 667 O O . LEU A 1 85 ? 1.330 9.114 -17.051 1.00 98.12 85 LEU A O 1
ATOM 671 N N . LYS A 1 86 ? 3.281 10.225 -17.017 1.00 97.25 86 LYS A N 1
ATOM 672 C CA . LYS A 1 86 ? 2.702 11.567 -16.882 1.00 97.25 86 LYS A CA 1
ATOM 673 C C . LYS A 1 86 ? 1.914 11.995 -18.116 1.00 97.25 86 LYS A C 1
ATOM 675 O O . LYS A 1 86 ? 0.914 12.696 -17.979 1.00 97.25 86 LYS A O 1
ATOM 680 N N . ASP A 1 87 ? 2.351 11.587 -19.303 1.00 94.38 87 ASP A N 1
ATOM 681 C CA . ASP A 1 87 ? 1.592 11.789 -20.540 1.00 94.38 87 ASP A CA 1
ATOM 682 C C . ASP A 1 87 ? 0.249 11.044 -20.476 1.00 94.38 87 ASP A C 1
ATOM 684 O O . ASP A 1 87 ? -0.815 11.650 -20.605 1.00 94.38 87 ASP A O 1
ATOM 688 N N . ILE A 1 88 ? 0.280 9.748 -20.149 1.00 95.38 88 ILE A N 1
ATOM 689 C CA . ILE A 1 88 ? -0.932 8.918 -20.060 1.00 95.38 88 ILE A CA 1
ATOM 690 C C . ILE A 1 88 ? -1.873 9.416 -18.958 1.00 95.38 88 ILE A C 1
ATOM 692 O O . ILE A 1 88 ? -3.082 9.489 -19.169 1.00 95.38 88 ILE A O 1
ATOM 696 N N . SER A 1 89 ? -1.346 9.791 -17.789 1.00 95.62 89 SER A N 1
ATOM 697 C CA . SER A 1 89 ? -2.172 10.236 -16.660 1.00 95.62 89 SER A CA 1
ATOM 698 C C . SER A 1 89 ? -2.970 11.508 -16.956 1.00 95.62 89 SER A C 1
ATOM 700 O O . SER A 1 89 ? -4.028 11.716 -16.362 1.00 95.62 89 SER A O 1
ATOM 702 N N . ARG A 1 90 ? -2.489 12.336 -17.889 1.00 94.25 90 ARG A N 1
ATOM 703 C CA . ARG A 1 90 ? -3.140 13.579 -18.317 1.00 94.25 90 ARG A CA 1
ATOM 704 C C . ARG A 1 90 ? -4.043 13.385 -19.525 1.00 94.25 90 ARG A C 1
ATOM 706 O O . ARG A 1 90 ? -5.117 13.975 -19.562 1.00 94.25 90 ARG A O 1
AT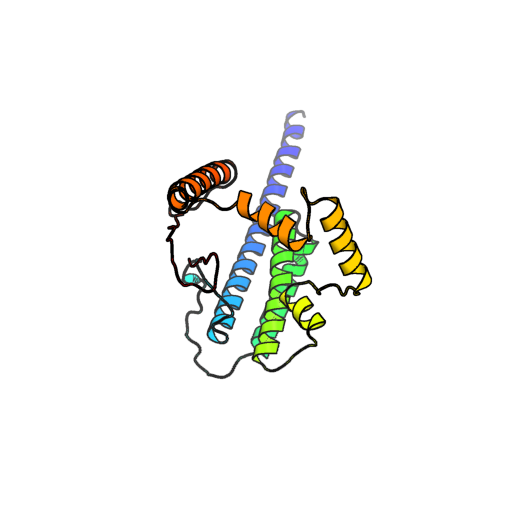OM 713 N N . ASN A 1 91 ? -3.598 12.580 -20.486 1.00 92.94 91 ASN A N 1
ATOM 714 C CA . ASN A 1 91 ? -4.138 12.609 -21.842 1.00 92.94 91 ASN A CA 1
ATOM 715 C C . ASN A 1 91 ? -4.929 11.353 -22.234 1.00 92.94 91 ASN A C 1
ATOM 717 O O . ASN A 1 91 ? -5.570 11.380 -23.279 1.00 92.94 91 ASN A O 1
ATOM 721 N N . ALA A 1 92 ? -4.901 10.266 -21.451 1.00 92.81 92 ALA A N 1
ATOM 722 C CA . ALA A 1 92 ? -5.637 9.054 -21.820 1.00 92.81 92 ALA A CA 1
ATOM 723 C C . ALA A 1 92 ? -7.157 9.282 -21.813 1.00 92.81 92 ALA A C 1
ATOM 725 O O . ALA A 1 92 ? -7.716 9.851 -20.865 1.00 92.81 92 ALA A O 1
ATOM 726 N N . GLU A 1 93 ? -7.825 8.789 -22.853 1.00 90.19 93 GLU A N 1
ATOM 727 C CA . GLU A 1 93 ? -9.282 8.845 -22.975 1.00 90.19 93 GLU A CA 1
ATOM 728 C C . GLU A 1 93 ? -9.952 7.894 -21.979 1.00 90.19 93 GLU A C 1
ATOM 730 O O . GLU A 1 93 ? -11.004 8.204 -21.419 1.00 90.19 93 GLU A O 1
ATOM 735 N N . VAL A 1 94 ? -9.326 6.745 -21.705 1.00 91.19 94 VAL A N 1
ATOM 736 C CA . VAL A 1 94 ? -9.837 5.778 -20.732 1.00 91.19 94 VAL A CA 1
ATOM 737 C C . VAL A 1 94 ? -9.530 6.251 -19.306 1.00 91.19 94 VAL A C 1
ATOM 739 O O . VAL A 1 94 ? -8.385 6.213 -18.848 1.00 91.19 94 VAL A O 1
ATOM 742 N N . ASP A 1 95 ? -10.570 6.619 -18.554 1.00 89.69 95 ASP A N 1
ATOM 743 C CA . ASP A 1 95 ? -10.454 7.119 -17.174 1.00 89.69 95 ASP A CA 1
ATOM 744 C C . ASP A 1 95 ? -9.639 6.191 -16.258 1.00 89.69 95 ASP A C 1
ATOM 746 O O . ASP A 1 95 ? -8.760 6.646 -15.521 1.00 89.69 95 ASP A O 1
ATOM 750 N N . SER A 1 96 ? -9.866 4.874 -16.334 1.00 92.94 96 SER A N 1
ATOM 751 C CA . SER A 1 96 ? -9.104 3.905 -15.538 1.00 92.94 96 SER A CA 1
ATOM 752 C C . SER A 1 96 ? -7.616 3.896 -15.889 1.00 92.94 96 SER A C 1
ATOM 754 O O . SER A 1 96 ? -6.789 3.646 -15.014 1.00 92.94 96 SER A O 1
ATOM 756 N N . ASN A 1 97 ? -7.251 4.190 -17.140 1.00 96.00 97 ASN A N 1
ATOM 757 C CA . ASN A 1 97 ? -5.852 4.273 -17.556 1.00 96.00 97 ASN A CA 1
ATOM 758 C C . ASN A 1 97 ? -5.187 5.525 -17.000 1.00 96.00 97 ASN A C 1
ATOM 760 O O . ASN A 1 97 ? -4.072 5.422 -16.486 1.00 96.00 97 ASN A O 1
ATOM 764 N N . ARG A 1 98 ? -5.886 6.670 -16.995 1.00 96.38 98 ARG A N 1
ATOM 765 C CA . ARG A 1 98 ? -5.386 7.878 -16.320 1.00 96.38 98 ARG A CA 1
ATOM 766 C C . ARG A 1 98 ? -5.107 7.614 -14.843 1.00 96.38 98 ARG A C 1
ATOM 768 O O . ARG A 1 98 ? -4.030 7.944 -14.347 1.00 96.38 98 ARG A O 1
ATOM 775 N N . LEU A 1 99 ? -6.057 6.979 -14.150 1.00 97.06 99 LEU A N 1
ATOM 776 C CA . LEU A 1 99 ? -5.940 6.661 -12.724 1.00 97.06 99 LEU A CA 1
ATOM 777 C C . LEU A 1 99 ? -4.774 5.706 -12.440 1.00 97.06 99 LEU A C 1
ATOM 779 O O . LEU A 1 99 ? -3.960 5.986 -11.562 1.00 97.06 99 LEU A O 1
ATOM 783 N N . ARG A 1 100 ? -4.651 4.616 -13.208 1.00 97.50 100 ARG A N 1
ATOM 784 C CA . ARG A 1 100 ? -3.552 3.644 -13.076 1.00 97.50 100 ARG A CA 1
ATOM 785 C C . ARG A 1 100 ? -2.188 4.270 -13.365 1.00 97.50 100 ARG A C 1
ATOM 787 O O . ARG A 1 100 ? -1.243 4.023 -12.623 1.00 97.50 100 ARG A O 1
ATOM 794 N N . ALA A 1 101 ? -2.086 5.104 -14.401 1.00 98.31 101 ALA A N 1
ATOM 795 C CA . ALA A 1 101 ? -0.849 5.804 -14.731 1.00 98.31 101 ALA A CA 1
ATOM 796 C C . ALA A 1 101 ? -0.447 6.799 -13.633 1.00 98.31 101 ALA A C 1
ATOM 798 O O . ALA A 1 101 ? 0.710 6.828 -13.221 1.00 98.31 101 ALA A O 1
ATOM 799 N N . ASN A 1 102 ? -1.407 7.565 -13.102 1.00 98.00 102 ASN A N 1
ATOM 800 C CA . ASN A 1 102 ? -1.168 8.473 -11.981 1.00 98.00 102 ASN A CA 1
ATOM 801 C C . ASN A 1 102 ? -0.755 7.724 -10.705 1.00 98.00 102 ASN A C 1
ATOM 803 O O . ASN A 1 102 ? 0.102 8.194 -9.962 1.00 98.00 102 ASN A O 1
ATOM 807 N N . TRP A 1 103 ? -1.348 6.557 -10.450 1.00 97.88 103 TRP A N 1
ATOM 808 C CA . TRP A 1 103 ? -0.971 5.715 -9.319 1.00 97.88 103 TRP A CA 1
ATOM 809 C C . TRP A 1 103 ? 0.476 5.220 -9.448 1.00 97.88 103 TRP A C 1
ATOM 811 O O . TRP A 1 103 ? 1.263 5.455 -8.536 1.00 97.88 103 TRP A O 1
ATOM 821 N N . MET A 1 104 ? 0.866 4.650 -10.597 1.00 98.62 104 MET A N 1
ATOM 822 C CA . MET A 1 104 ? 2.255 4.216 -10.831 1.00 98.62 104 MET A CA 1
ATOM 823 C C . MET A 1 104 ? 3.247 5.384 -10.780 1.00 98.62 104 MET A C 1
ATOM 825 O O . MET A 1 104 ? 4.314 5.254 -10.192 1.00 98.62 104 MET A O 1
ATOM 829 N N . TYR A 1 105 ? 2.882 6.549 -11.323 1.00 98.56 105 TYR A N 1
ATOM 830 C CA . TYR A 1 105 ? 3.695 7.764 -11.220 1.00 98.56 105 TYR A CA 1
ATOM 831 C C . TYR A 1 105 ? 3.977 8.139 -9.758 1.00 98.56 105 TYR A C 1
ATOM 833 O O . TYR A 1 105 ? 5.110 8.458 -9.412 1.00 98.56 105 TYR A O 1
ATOM 841 N N . LYS A 1 106 ? 2.964 8.076 -8.882 1.00 98.25 106 LYS A N 1
ATOM 842 C CA . LYS A 1 106 ? 3.138 8.345 -7.447 1.00 98.25 106 LYS A CA 1
ATOM 843 C C . LYS A 1 106 ? 3.988 7.282 -6.751 1.00 98.25 106 LYS A C 1
ATOM 845 O O . LYS A 1 106 ? 4.817 7.638 -5.928 1.00 98.25 106 LYS A O 1
ATOM 850 N N . GLN A 1 107 ? 3.826 6.007 -7.102 1.00 98.38 107 GLN A N 1
ATOM 851 C CA . GLN A 1 107 ? 4.681 4.936 -6.576 1.00 98.38 107 GLN A CA 1
ATOM 852 C C . GLN A 1 107 ? 6.151 5.137 -6.972 1.00 98.38 107 GLN A C 1
ATOM 854 O O . GLN A 1 107 ? 7.043 4.921 -6.163 1.00 98.38 107 GLN A O 1
ATOM 859 N N . LEU A 1 108 ? 6.417 5.625 -8.186 1.00 98.69 108 LEU A N 1
ATOM 860 C CA . LEU A 1 108 ? 7.777 5.916 -8.649 1.00 98.69 108 LEU A CA 1
ATOM 861 C C . LEU A 1 108 ? 8.451 7.078 -7.904 1.00 98.69 108 LEU A C 1
ATOM 863 O O . LEU A 1 108 ? 9.673 7.080 -7.773 1.00 98.69 108 LEU A O 1
ATOM 867 N N . ILE A 1 109 ? 7.678 8.026 -7.366 1.00 98.56 109 ILE A N 1
ATOM 868 C CA . ILE A 1 109 ? 8.210 9.032 -6.434 1.00 98.56 109 ILE A CA 1
ATOM 869 C C . ILE A 1 109 ? 8.755 8.337 -5.179 1.00 98.56 109 ILE A C 1
ATOM 871 O O . ILE A 1 109 ? 9.901 8.574 -4.802 1.00 98.56 109 ILE A O 1
ATOM 875 N N . ALA A 1 110 ? 7.971 7.429 -4.591 1.00 98.44 110 ALA A N 1
ATOM 876 C CA . ALA A 1 110 ? 8.385 6.661 -3.419 1.00 98.44 110 ALA A CA 1
ATOM 877 C C . ALA A 1 110 ? 9.594 5.755 -3.715 1.00 98.44 110 ALA A C 1
ATOM 879 O O . ALA A 1 110 ? 10.503 5.664 -2.894 1.00 98.44 110 ALA A O 1
ATOM 880 N N . PHE A 1 111 ? 9.659 5.151 -4.910 1.00 98.50 111 PHE A N 1
ATOM 881 C CA . PHE A 1 111 ? 10.831 4.382 -5.351 1.00 98.50 111 PHE A CA 1
ATOM 882 C C . PHE A 1 111 ? 12.090 5.257 -5.330 1.00 98.50 111 PHE A C 1
ATOM 884 O O . PHE A 1 111 ? 13.132 4.842 -4.827 1.00 98.50 111 PHE A O 1
ATOM 891 N N . GLY A 1 112 ? 11.981 6.481 -5.858 1.00 98.38 112 GLY A N 1
ATOM 892 C CA . GLY A 1 112 ? 13.083 7.433 -5.911 1.00 98.38 112 GLY A CA 1
ATOM 893 C C . GLY A 1 112 ? 13.565 7.836 -4.522 1.00 98.38 112 GLY A C 1
ATOM 894 O O . GLY A 1 112 ? 14.770 7.864 -4.286 1.00 98.38 112 GLY A O 1
ATOM 895 N N . GLU A 1 113 ? 12.642 8.095 -3.596 1.00 98.44 113 GLU A N 1
ATOM 896 C CA . GLU A 1 113 ? 12.995 8.413 -2.210 1.00 98.44 113 GLU A CA 1
ATOM 897 C C . GLU A 1 113 ? 13.662 7.228 -1.508 1.00 98.44 113 GLU A C 1
ATOM 899 O O . GLU A 1 113 ? 14.703 7.388 -0.878 1.00 98.44 113 GLU A O 1
ATOM 904 N N . ARG A 1 114 ? 13.144 6.010 -1.682 1.00 97.62 114 ARG A N 1
ATOM 905 C CA . ARG A 1 114 ? 13.752 4.822 -1.076 1.00 97.62 114 ARG A CA 1
ATOM 906 C C . ARG A 1 114 ? 15.171 4.565 -1.595 1.00 97.62 114 ARG A C 1
ATOM 908 O O . ARG A 1 114 ? 16.052 4.254 -0.801 1.00 97.62 114 ARG A O 1
ATOM 915 N N . ILE A 1 115 ? 15.430 4.784 -2.887 1.00 97.94 115 ILE A N 1
ATOM 916 C CA . ILE A 1 115 ? 16.791 4.737 -3.456 1.00 97.94 115 ILE A CA 1
ATOM 917 C C . ILE A 1 115 ? 17.714 5.767 -2.789 1.00 97.94 115 ILE A C 1
ATOM 919 O O . ILE A 1 115 ? 18.873 5.464 -2.502 1.00 97.94 115 ILE A O 1
ATOM 923 N N . ARG A 1 116 ? 17.229 6.986 -2.526 1.00 97.62 116 ARG A N 1
ATOM 924 C CA . ARG A 1 116 ? 18.012 8.022 -1.831 1.00 97.62 116 ARG A CA 1
ATOM 925 C C . ARG A 1 116 ? 18.350 7.609 -0.403 1.00 97.62 116 ARG A C 1
ATOM 927 O O . ARG A 1 116 ? 19.526 7.646 -0.048 1.00 97.62 116 ARG A O 1
ATOM 934 N N . ILE A 1 117 ? 17.366 7.106 0.338 1.00 96.44 117 ILE A N 1
ATOM 935 C CA . ILE A 1 117 ? 17.534 6.590 1.704 1.00 96.44 117 ILE A CA 1
ATOM 936 C C . ILE A 1 117 ? 18.594 5.484 1.746 1.00 96.44 117 ILE A C 1
ATOM 938 O O . ILE A 1 117 ? 19.538 5.564 2.528 1.00 96.44 117 ILE A O 1
ATOM 942 N N . VAL A 1 118 ? 18.499 4.487 0.858 1.00 94.56 118 VAL A N 1
ATOM 943 C CA . VAL A 1 118 ? 19.483 3.388 0.757 1.00 94.56 118 VAL A CA 1
ATOM 944 C C . VAL A 1 118 ? 20.883 3.909 0.397 1.00 94.56 118 VAL A C 1
ATOM 946 O O . VAL A 1 118 ? 21.888 3.322 0.786 1.00 94.56 118 VAL A O 1
ATOM 949 N N . SER A 1 119 ? 20.964 5.057 -0.279 1.00 95.00 119 SER A N 1
ATOM 950 C CA . SER A 1 119 ? 22.224 5.741 -0.602 1.00 95.00 119 SER A CA 1
ATOM 951 C C . SER A 1 119 ? 22.730 6.687 0.497 1.00 95.00 119 SER A C 1
ATOM 953 O O . SER A 1 119 ? 23.700 7.409 0.267 1.00 95.00 119 SER A O 1
ATOM 955 N N . GLY A 1 120 ? 22.075 6.742 1.661 1.00 96.19 120 GLY A N 1
ATOM 956 C CA . GLY A 1 120 ? 22.440 7.631 2.766 1.00 96.19 120 GLY A CA 1
ATOM 957 C C . GLY A 1 120 ? 22.012 9.094 2.597 1.00 96.19 120 GLY A C 1
ATOM 958 O O . GLY A 1 120 ? 22.510 9.960 3.316 1.00 96.19 120 GLY A O 1
ATOM 959 N N . GLU A 1 121 ? 21.109 9.391 1.660 1.00 97.44 121 GLU A N 1
ATOM 960 C CA . GLU A 1 121 ? 20.484 10.708 1.515 1.00 97.44 121 GLU A CA 1
ATOM 961 C C . GLU A 1 121 ? 19.146 10.735 2.250 1.00 97.44 121 GLU A C 1
ATOM 963 O O . GLU A 1 121 ? 18.217 10.028 1.866 1.00 97.44 121 GLU A O 1
ATOM 968 N N . TYR A 1 122 ? 19.041 11.583 3.274 1.00 96.94 122 TYR A N 1
ATOM 969 C CA . TYR A 1 122 ? 17.859 11.668 4.130 1.00 96.94 122 TYR A CA 1
ATOM 970 C C . TYR A 1 122 ? 17.212 13.047 4.066 1.00 96.94 122 TYR A C 1
ATOM 972 O O . TYR A 1 122 ? 17.894 14.079 4.049 1.00 96.94 122 TYR A O 1
ATOM 980 N N . LEU A 1 123 ? 15.884 13.056 4.090 1.00 97.56 123 LEU A N 1
ATOM 981 C CA . LEU A 1 123 ? 15.068 14.253 4.240 1.00 97.56 123 LEU A CA 1
ATOM 982 C C . LEU A 1 123 ? 14.575 14.398 5.691 1.00 97.56 123 LEU A C 1
ATOM 984 O O . LEU A 1 123 ? 14.577 13.434 6.456 1.00 97.56 123 LEU A O 1
ATOM 988 N N . PRO A 1 124 ? 14.105 15.591 6.101 1.00 97.50 124 PRO A N 1
ATOM 989 C CA . PRO A 1 124 ? 13.310 15.721 7.318 1.00 97.50 124 PRO A CA 1
ATOM 990 C C . PRO A 1 124 ? 12.074 14.813 7.272 1.00 97.50 124 PRO A C 1
ATOM 992 O O . PRO A 1 124 ? 11.474 14.656 6.209 1.00 97.50 124 PRO A O 1
ATOM 995 N N . PHE A 1 125 ? 11.649 14.298 8.427 1.00 95.44 125 PHE A N 1
ATOM 996 C CA . PHE A 1 125 ? 10.565 13.312 8.555 1.00 95.44 125 PHE A CA 1
ATOM 997 C C . PHE A 1 125 ? 9.300 13.645 7.741 1.00 95.44 125 PHE A C 1
ATOM 999 O O . PHE A 1 125 ? 8.807 12.816 6.980 1.00 95.44 125 PHE A O 1
ATOM 1006 N N . ASP A 1 126 ? 8.796 14.878 7.821 1.00 97.31 126 ASP A N 1
ATOM 1007 C CA . ASP A 1 126 ? 7.597 15.289 7.074 1.00 97.31 126 ASP A CA 1
ATOM 1008 C C . ASP A 1 126 ? 7.809 15.285 5.555 1.00 97.31 126 ASP A C 1
ATOM 1010 O O . ASP A 1 126 ? 6.891 15.025 4.780 1.00 97.31 126 ASP A O 1
ATOM 1014 N N . GLN A 1 127 ? 9.021 15.586 5.095 1.00 97.81 127 GLN A N 1
ATOM 1015 C CA . GLN A 1 127 ? 9.336 15.530 3.672 1.00 97.81 127 GLN A CA 1
ATOM 1016 C C . GLN A 1 127 ? 9.509 14.081 3.216 1.00 97.81 127 GLN A C 1
ATOM 1018 O O . GLN A 1 127 ? 8.955 13.717 2.183 1.00 97.81 127 GLN A O 1
ATOM 1023 N N . GLU A 1 128 ? 10.196 13.254 4.002 1.00 97.50 128 GLU A N 1
ATOM 1024 C CA . GLU A 1 128 ? 10.375 11.827 3.728 1.00 97.50 128 GLU A CA 1
ATOM 1025 C C . GLU A 1 128 ? 9.020 11.104 3.644 1.00 97.50 128 GLU A C 1
ATOM 1027 O O . GLU A 1 128 ? 8.700 10.481 2.630 1.00 97.50 128 GLU A O 1
ATOM 1032 N N . THR A 1 129 ? 8.163 11.269 4.656 1.00 97.31 129 THR A N 1
ATOM 1033 C CA . THR A 1 129 ? 6.815 10.675 4.685 1.00 97.31 129 THR A CA 1
ATOM 1034 C C . THR A 1 129 ? 5.952 11.142 3.518 1.00 97.31 129 THR A C 1
ATOM 1036 O O . THR A 1 129 ? 5.234 10.344 2.909 1.00 97.31 129 THR A O 1
ATOM 1039 N N . LYS A 1 130 ? 6.072 12.412 3.119 1.00 97.62 130 LYS A N 1
ATOM 1040 C CA . LYS A 1 130 ? 5.387 12.926 1.934 1.00 97.62 130 LYS A CA 1
ATOM 1041 C C . LYS A 1 130 ? 5.863 12.261 0.645 1.00 97.62 130 LYS A C 1
ATOM 1043 O O . LYS A 1 130 ? 5.030 12.012 -0.223 1.00 97.62 130 LYS A O 1
ATOM 1048 N N . GLN A 1 131 ? 7.157 11.993 0.492 1.00 97.81 131 GLN A N 1
ATOM 1049 C CA . GLN A 1 131 ? 7.683 11.341 -0.710 1.00 97.81 131 GLN A CA 1
ATOM 1050 C C . GLN A 1 131 ? 7.348 9.845 -0.745 1.00 97.81 131 GLN A C 1
ATOM 1052 O O . GLN A 1 131 ? 6.929 9.343 -1.786 1.00 97.81 131 GLN A O 1
ATOM 1057 N N . LEU A 1 132 ? 7.466 9.146 0.388 1.00 96.75 132 LEU A N 1
ATOM 1058 C CA . LEU A 1 132 ? 7.200 7.707 0.483 1.00 96.75 132 LEU A CA 1
ATOM 1059 C C . LEU A 1 132 ? 5.702 7.372 0.464 1.00 96.75 132 LEU A C 1
ATOM 1061 O O . LEU A 1 132 ? 5.279 6.446 -0.224 1.00 96.75 132 LEU A O 1
ATOM 1065 N N . PHE A 1 133 ? 4.887 8.128 1.202 1.00 95.88 133 PHE A N 1
ATOM 1066 C CA . PHE A 1 133 ? 3.479 7.794 1.457 1.00 95.88 133 PHE A CA 1
ATOM 1067 C C . PHE A 1 133 ? 2.491 8.800 0.860 1.00 95.88 133 PHE A C 1
ATOM 1069 O O . PHE A 1 133 ? 1.282 8.563 0.859 1.00 95.88 133 PHE A O 1
ATOM 1076 N N . GLY A 1 134 ? 2.970 9.933 0.342 1.00 96.44 134 GLY A N 1
ATOM 1077 C CA . GLY A 1 134 ? 2.110 10.983 -0.206 1.00 96.44 134 GLY A CA 1
ATOM 1078 C C . GLY A 1 134 ? 1.364 11.801 0.850 1.00 96.44 134 GLY A C 1
ATOM 1079 O O . GLY A 1 134 ? 0.478 12.576 0.484 1.00 96.44 134 GLY A O 1
ATOM 1080 N N . VAL A 1 135 ? 1.692 11.638 2.136 1.00 96.19 135 VAL A N 1
ATOM 1081 C CA . VAL A 1 135 ? 0.994 12.268 3.264 1.00 96.19 135 VAL A CA 1
ATOM 1082 C C . VAL A 1 135 ? 1.976 12.751 4.324 1.00 96.19 135 VAL A C 1
ATOM 1084 O O . VAL A 1 135 ? 3.051 12.185 4.484 1.00 96.19 135 VAL A O 1
ATOM 1087 N N . VAL A 1 136 ? 1.574 13.792 5.049 1.00 97.00 136 VAL A N 1
ATOM 1088 C CA . VAL A 1 136 ? 2.267 14.298 6.239 1.00 97.00 136 VAL A CA 1
ATOM 1089 C C . VAL A 1 136 ? 1.300 14.184 7.403 1.00 97.00 136 VAL A C 1
ATOM 1091 O O . VAL A 1 136 ? 0.111 14.481 7.241 1.00 97.00 136 VAL A O 1
ATOM 1094 N N . ALA A 1 137 ? 1.792 13.735 8.556 1.00 93.44 137 ALA A N 1
ATOM 1095 C CA . ALA A 1 137 ? 0.978 13.692 9.758 1.00 93.44 137 ALA A CA 1
ATOM 1096 C C . ALA A 1 137 ? 0.579 15.126 10.157 1.00 93.44 137 ALA A C 1
ATOM 1098 O O . ALA A 1 137 ? 1.439 16.003 10.220 1.00 93.44 137 ALA A O 1
ATOM 1099 N N . PRO A 1 138 ? -0.710 15.404 10.406 1.00 93.56 138 PRO A N 1
ATOM 1100 C CA . PRO A 1 138 ? -1.112 16.702 10.925 1.00 93.56 138 PRO A CA 1
ATOM 1101 C C . PRO A 1 138 ? -0.581 16.900 12.350 1.00 93.56 138 PRO A C 1
ATOM 1103 O O . PRO A 1 138 ? -0.508 15.953 13.133 1.00 93.56 138 PRO A O 1
ATOM 1106 N N . THR A 1 139 ? -0.271 18.148 12.694 1.00 94.25 139 THR A N 1
ATOM 1107 C CA . THR A 1 139 ? 0.083 18.544 14.060 1.00 94.25 139 THR A CA 1
ATOM 1108 C C . THR A 1 139 ? -1.155 19.067 14.776 1.00 94.25 139 THR A C 1
ATOM 1110 O O . THR A 1 139 ? -1.882 19.899 14.231 1.00 94.25 139 THR A O 1
ATOM 1113 N N . TYR A 1 140 ? -1.365 18.607 16.006 1.00 96.56 140 TYR A N 1
ATOM 1114 C CA . TYR A 1 140 ? -2.431 19.069 16.890 1.00 96.56 140 TYR A CA 1
ATOM 1115 C C . TYR A 1 140 ? -1.838 19.506 18.230 1.00 96.56 140 TYR A C 1
ATOM 1117 O O . TYR A 1 140 ? -0.809 18.974 18.646 1.00 96.56 140 TYR A O 1
ATOM 1125 N N . ASP A 1 141 ? -2.475 20.481 18.872 1.00 97.56 141 ASP A N 1
ATOM 1126 C CA . ASP A 1 141 ? -2.151 20.921 20.228 1.00 97.56 141 ASP A CA 1
ATOM 1127 C C . ASP A 1 141 ? -2.911 20.100 21.281 1.00 97.56 141 ASP A C 1
ATOM 1129 O O . ASP A 1 141 ? -3.798 19.304 20.960 1.00 97.56 141 ASP A O 1
ATOM 1133 N N . ASP A 1 142 ? -2.556 20.293 22.549 1.00 97.81 142 ASP A N 1
ATOM 1134 C CA . ASP A 1 142 ? -3.197 19.595 23.668 1.00 97.81 142 ASP A CA 1
ATOM 1135 C C . ASP A 1 142 ? -4.703 19.925 23.745 1.00 97.81 142 ASP A C 1
ATOM 1137 O O . ASP A 1 142 ? -5.523 19.021 23.913 1.00 97.81 142 ASP A O 1
ATOM 1141 N N . ASP A 1 143 ? -5.087 21.182 23.478 1.00 98.12 143 ASP A N 1
ATOM 1142 C CA . ASP A 1 143 ? -6.484 21.644 23.434 1.00 98.12 143 ASP A CA 1
ATOM 1143 C C . ASP A 1 143 ? -7.346 20.856 22.430 1.00 98.12 143 ASP A C 1
ATOM 1145 O O . ASP A 1 143 ? -8.543 20.631 22.653 1.00 98.12 143 ASP A O 1
ATOM 1149 N N . TYR A 1 144 ? -6.783 20.464 21.283 1.00 97.81 144 TYR A N 1
ATOM 1150 C CA . TYR A 1 144 ? -7.469 19.603 20.326 1.00 97.81 144 TYR A CA 1
ATOM 1151 C C . TYR A 1 144 ? -7.759 18.226 20.927 1.00 97.81 144 TYR A C 1
ATOM 1153 O O . TYR A 1 144 ? -8.881 17.728 20.780 1.00 97.81 144 TYR A O 1
ATOM 1161 N N . PHE A 1 145 ? -6.774 17.615 21.590 1.00 97.38 145 PHE A N 1
ATOM 1162 C CA . PHE A 1 145 ? -6.919 16.287 22.184 1.00 97.38 145 PHE A CA 1
ATOM 1163 C C . PHE A 1 145 ? -7.899 16.291 23.356 1.00 97.38 145 PHE A C 1
ATOM 1165 O O . PHE A 1 145 ? -8.738 15.391 23.424 1.00 97.38 145 PHE A O 1
ATOM 1172 N N . ASP A 1 146 ? -7.889 17.332 24.188 1.00 97.62 146 ASP A N 1
ATOM 1173 C CA . ASP A 1 146 ? -8.870 17.515 25.261 1.00 97.62 146 ASP A CA 1
ATOM 1174 C C . ASP A 1 146 ? -10.301 17.539 24.706 1.00 97.62 146 ASP A C 1
ATOM 1176 O O . ASP A 1 146 ? -11.167 16.792 25.165 1.00 97.62 146 ASP A O 1
ATOM 1180 N N . LYS A 1 147 ? -10.540 18.275 23.612 1.00 98.19 147 LYS A N 1
ATOM 1181 C CA . LYS A 1 147 ? -11.852 18.285 22.935 1.00 98.19 147 LYS A CA 1
ATOM 1182 C C . LYS A 1 147 ? -12.251 16.918 22.373 1.00 98.19 147 LYS A C 1
ATOM 1184 O O . LYS A 1 147 ? -13.439 16.596 22.358 1.00 98.19 147 LYS A O 1
ATOM 1189 N N . GLN A 1 148 ? -11.300 16.112 21.888 1.00 97.31 148 GLN A N 1
ATOM 1190 C CA . GLN A 1 148 ? -11.605 14.748 21.429 1.00 97.31 148 GLN A CA 1
ATOM 1191 C C . GLN A 1 148 ? -11.963 13.828 22.602 1.00 97.31 148 GLN A C 1
ATOM 1193 O O . GLN A 1 148 ? -12.858 12.990 22.474 1.00 97.31 148 GLN A O 1
ATOM 1198 N N . ILE A 1 149 ? -11.294 13.993 23.745 1.00 96.94 149 ILE A N 1
ATOM 1199 C CA . ILE A 1 149 ? -11.601 13.257 24.974 1.00 96.94 149 ILE A CA 1
ATOM 1200 C C . ILE A 1 149 ? -12.992 13.644 25.483 1.00 96.94 149 ILE A C 1
ATOM 1202 O O . ILE A 1 149 ? -13.775 12.745 25.781 1.00 96.94 149 ILE A O 1
ATOM 1206 N N . ASP A 1 150 ? -13.342 14.931 25.491 1.00 97.81 150 ASP A N 1
ATOM 1207 C CA . ASP A 1 150 ? -14.680 15.413 25.864 1.00 97.81 150 ASP A CA 1
ATOM 1208 C C . ASP A 1 150 ? -15.769 14.880 24.924 1.00 97.81 150 ASP A C 1
ATOM 1210 O O . ASP A 1 150 ? -16.842 14.452 25.362 1.00 97.81 150 ASP A O 1
ATOM 1214 N N . LEU A 1 151 ? -15.493 14.849 23.615 1.00 97.94 151 LEU A N 1
ATOM 1215 C CA . LEU A 1 151 ? -16.407 14.253 22.646 1.00 97.94 151 LEU A CA 1
ATOM 1216 C C . LEU A 1 151 ? -16.635 12.771 22.959 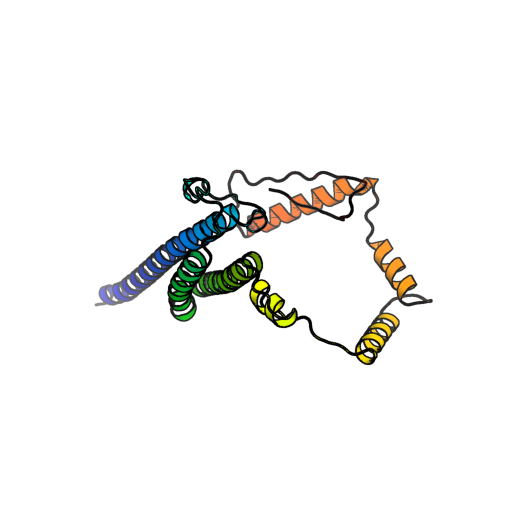1.00 97.94 151 LEU A C 1
ATOM 1218 O O . LEU A 1 151 ? -17.788 12.344 23.041 1.00 97.94 151 LEU A O 1
ATOM 1222 N N . LEU A 1 152 ? -15.566 11.999 23.184 1.00 97.44 152 LEU A N 1
ATOM 1223 C CA . LEU A 1 152 ? -15.663 10.598 23.600 1.00 97.44 152 LEU A CA 1
ATOM 1224 C C . LEU A 1 152 ? -16.438 10.451 24.916 1.00 97.44 152 LEU A C 1
ATOM 1226 O O . LEU A 1 152 ? -17.285 9.563 25.027 1.00 97.44 152 LEU A O 1
ATOM 1230 N N . ASP A 1 153 ? -16.192 11.329 25.889 1.00 97.56 153 ASP A N 1
ATOM 1231 C CA . ASP A 1 153 ? -16.883 11.354 27.177 1.00 97.56 153 ASP A CA 1
ATOM 1232 C C . ASP A 1 153 ? -18.397 11.548 27.006 1.00 97.56 153 ASP A C 1
ATOM 1234 O O . ASP A 1 153 ? -19.186 10.856 27.656 1.00 97.56 153 ASP A O 1
ATOM 1238 N N . SER A 1 154 ? -18.810 12.397 26.062 1.00 97.50 154 SER A N 1
ATOM 1239 C CA . SER A 1 154 ? -20.223 12.669 25.780 1.00 97.50 154 SER A CA 1
ATOM 1240 C C . SER A 1 154 ? -20.957 11.529 25.059 1.00 97.50 154 SER A C 1
ATOM 1242 O O . SER A 1 154 ? -22.149 11.324 25.295 1.00 97.50 154 SER A O 1
ATOM 1244 N N . ILE A 1 155 ? -20.272 10.774 24.189 1.00 97.38 155 ILE A N 1
ATOM 1245 C CA . ILE A 1 155 ? -20.910 9.751 23.338 1.00 97.38 155 ILE A CA 1
ATOM 1246 C C . ILE A 1 155 ? -20.807 8.334 23.903 1.00 97.38 155 ILE A C 1
ATOM 1248 O O . ILE A 1 155 ? -21.611 7.466 23.552 1.00 97.38 155 ILE A O 1
ATOM 1252 N N . LEU A 1 156 ? -19.813 8.059 24.751 1.00 97.06 156 LEU A N 1
ATOM 1253 C CA . LEU A 1 156 ? -19.617 6.722 25.296 1.00 97.06 156 LEU A CA 1
ATOM 1254 C C . LEU A 1 156 ? -20.700 6.383 26.333 1.00 97.06 156 LEU A C 1
ATOM 1256 O O . LEU A 1 156 ? -20.884 7.111 27.306 1.00 97.06 156 LEU A O 1
ATOM 1260 N N . PRO A 1 157 ? -21.389 5.238 26.223 1.00 94.56 157 PRO A N 1
ATOM 1261 C CA . PRO A 1 157 ? -22.426 4.886 27.183 1.00 94.56 157 PRO A CA 1
ATOM 1262 C C . PRO A 1 157 ? -21.854 4.457 28.547 1.00 94.56 157 PRO A C 1
ATOM 1264 O O . PRO A 1 157 ? -20.780 3.857 28.652 1.00 94.56 157 PRO A O 1
ATOM 1267 N N . GLY A 1 158 ? -22.640 4.673 29.605 1.00 94.25 158 GLY A N 1
ATOM 1268 C CA . GLY A 1 158 ? -22.331 4.253 30.977 1.00 94.25 158 GLY A CA 1
ATOM 1269 C C . GLY A 1 158 ? -21.608 5.323 31.799 1.00 94.25 158 GLY A C 1
ATOM 1270 O O . GLY A 1 158 ? -21.547 6.479 31.405 1.00 94.25 158 GLY A O 1
ATOM 1271 N N . SER A 1 159 ? -21.065 4.933 32.955 1.00 94.56 159 SER A N 1
ATOM 1272 C CA . SER A 1 159 ? -20.400 5.836 33.908 1.00 94.56 159 SER A CA 1
ATOM 1273 C C . SER A 1 159 ? -18.929 5.467 34.156 1.00 94.56 159 SER A C 1
ATOM 1275 O O . SER A 1 159 ? -18.472 4.370 33.810 1.00 94.56 159 SER A O 1
ATOM 1277 N N . GLY A 1 160 ? -18.179 6.387 34.766 1.00 96.00 160 GLY A N 1
ATOM 1278 C CA . GLY A 1 160 ? -16.739 6.262 35.006 1.00 96.00 160 GLY A CA 1
ATOM 1279 C C . GLY A 1 160 ? -15.893 6.858 33.877 1.00 96.00 160 GLY A C 1
ATOM 1280 O O . GLY A 1 160 ? -16.425 7.460 32.947 1.00 96.00 160 GLY A O 1
ATOM 1281 N N . SER A 1 161 ? -14.572 6.687 33.963 1.00 97.56 161 SER A N 1
ATOM 1282 C CA . SER A 1 161 ? -13.628 7.289 33.011 1.00 97.56 161 SER A CA 1
ATOM 1283 C C . SER A 1 161 ? -13.887 6.871 31.558 1.00 97.56 161 SER A C 1
ATOM 1285 O O . SER A 1 161 ? -14.343 5.7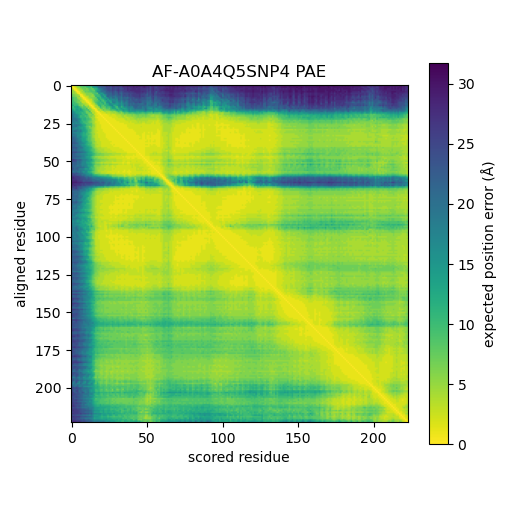53 31.292 1.00 97.56 161 SER A O 1
ATOM 1287 N N . VAL A 1 162 ? -13.533 7.757 30.620 1.00 97.50 162 VAL A N 1
ATOM 1288 C CA . VAL A 1 162 ? -13.551 7.502 29.167 1.00 97.50 162 VAL A CA 1
ATOM 1289 C C . VAL A 1 162 ? -12.876 6.170 28.832 1.00 97.50 162 VAL A C 1
ATOM 1291 O O . VAL A 1 162 ? -13.490 5.315 28.199 1.00 97.50 162 VAL A O 1
ATOM 1294 N N . SER A 1 163 ? -11.660 5.941 29.341 1.00 97.25 163 SER A N 1
ATOM 1295 C CA . SER A 1 163 ? -10.898 4.704 29.106 1.00 97.25 163 SER A CA 1
ATOM 1296 C C . SER A 1 163 ? -11.664 3.443 29.539 1.00 97.25 163 SER A C 1
ATOM 1298 O O . SER A 1 163 ? -11.816 2.503 28.758 1.00 97.25 163 SER A O 1
ATOM 1300 N N . ASN A 1 164 ? -12.260 3.441 30.738 1.00 97.56 164 ASN A N 1
ATOM 1301 C CA . ASN A 1 164 ? -13.033 2.293 31.224 1.00 97.56 164 ASN A CA 1
ATOM 1302 C C . ASN A 1 164 ? -14.307 2.056 30.402 1.00 97.56 164 ASN A C 1
ATOM 1304 O O . ASN A 1 164 ? -14.703 0.909 30.180 1.00 97.56 164 ASN A O 1
ATOM 1308 N N . ARG A 1 165 ? -14.978 3.128 29.965 1.00 97.81 165 ARG A N 1
ATOM 1309 C CA . ARG A 1 165 ? -16.156 3.033 29.091 1.00 97.81 165 ARG A CA 1
ATOM 1310 C C . ARG A 1 165 ? -15.793 2.480 27.718 1.00 97.81 165 ARG A C 1
ATOM 1312 O O . ARG A 1 165 ? -16.495 1.592 27.235 1.00 97.81 165 ARG A O 1
ATOM 1319 N N . PHE A 1 166 ? -14.684 2.938 27.145 1.00 96.62 166 PHE A N 1
ATOM 1320 C CA . PHE A 1 166 ? -14.170 2.455 25.869 1.00 96.62 166 PHE A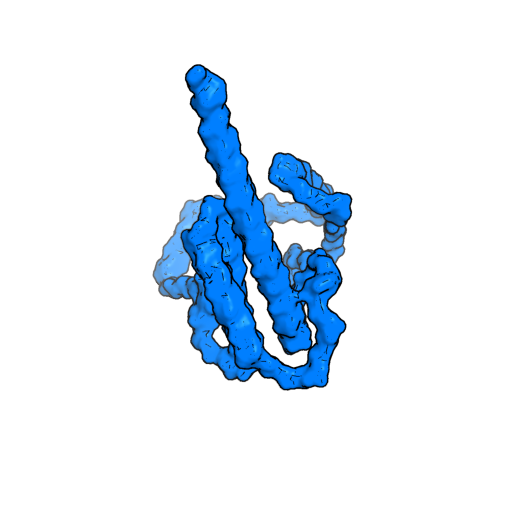 CA 1
ATOM 1321 C C . PHE A 1 166 ? -13.811 0.965 25.932 1.00 96.62 166 PHE A C 1
ATOM 1323 O O . PHE A 1 166 ? -14.334 0.185 25.144 1.00 96.62 166 PHE A O 1
ATOM 1330 N N . GLN A 1 167 ? -13.047 0.530 26.939 1.00 96.25 167 GLN A N 1
ATOM 1331 C CA . GLN A 1 167 ? -12.710 -0.891 27.111 1.00 96.25 167 GLN A CA 1
ATOM 1332 C C . GLN A 1 167 ? -13.953 -1.777 27.292 1.00 96.25 167 GLN A C 1
ATOM 1334 O O . GLN A 1 167 ? -14.004 -2.906 26.807 1.00 96.25 167 GLN A O 1
ATOM 1339 N N . ARG A 1 168 ? -14.993 -1.294 27.986 1.00 95.62 168 ARG A N 1
ATOM 1340 C CA . ARG A 1 168 ? -16.265 -2.032 28.091 1.00 95.62 168 ARG A CA 1
ATOM 1341 C C . ARG A 1 168 ? -17.008 -2.114 26.764 1.00 95.62 168 ARG A C 1
ATOM 1343 O O . ARG A 1 168 ? -17.690 -3.110 26.537 1.00 95.62 168 ARG A O 1
ATOM 1350 N N . LEU A 1 169 ? -16.929 -1.077 25.934 1.00 95.06 169 LEU A N 1
ATOM 1351 C CA . LEU A 1 169 ? -17.488 -1.099 24.589 1.00 95.06 169 LEU A CA 1
ATOM 1352 C C . LEU A 1 169 ? -16.737 -2.116 23.725 1.00 95.06 169 LEU A C 1
ATOM 1354 O O . LEU A 1 169 ? -17.376 -2.995 23.160 1.00 95.06 169 LEU A O 1
ATOM 1358 N N . GLU A 1 170 ? -15.407 -2.051 23.699 1.00 94.88 170 GLU A N 1
ATOM 1359 C CA . GLU A 1 170 ? -14.537 -2.964 22.950 1.00 94.88 170 GLU A CA 1
ATOM 1360 C C . GLU A 1 170 ? -14.788 -4.435 23.317 1.00 94.88 170 GLU A C 1
ATOM 1362 O O . GLU A 1 170 ? -14.982 -5.273 22.437 1.00 94.88 170 GLU A O 1
ATOM 1367 N N . LYS A 1 171 ? -14.934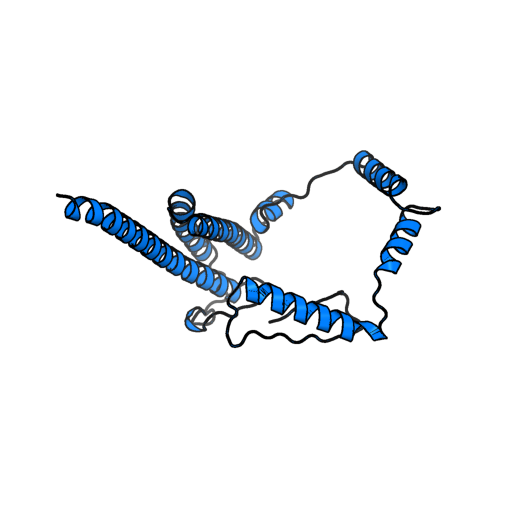 -4.745 24.615 1.00 94.94 171 LYS A N 1
ATOM 1368 C CA . LYS A 1 171 ? -15.253 -6.099 25.106 1.00 94.94 171 LYS A CA 1
ATOM 1369 C C . LYS A 1 171 ? -16.534 -6.701 24.526 1.00 94.94 171 LYS A C 1
ATOM 1371 O O . LYS A 1 171 ? -16.657 -7.921 24.495 1.00 94.94 171 LYS A O 1
ATOM 1376 N N . LYS A 1 172 ? -17.488 -5.887 24.059 1.00 94.88 172 LYS A N 1
ATOM 1377 C CA . LYS A 1 172 ? -18.714 -6.391 23.409 1.00 94.88 172 LYS A CA 1
ATOM 1378 C C . LYS A 1 172 ? -18.458 -6.966 22.016 1.00 94.88 172 LYS A C 1
ATOM 1380 O O . LYS A 1 172 ? -19.313 -7.683 21.508 1.00 94.88 172 LYS A O 1
ATOM 1385 N N . PHE A 1 173 ? -17.319 -6.638 21.411 1.00 94.19 173 PHE A N 1
ATOM 1386 C CA . PHE A 1 173 ? -16.926 -7.088 20.077 1.00 94.19 173 PHE A CA 1
ATOM 1387 C C . PHE A 1 173 ? -15.912 -8.236 20.108 1.00 94.19 173 PHE A C 1
ATOM 1389 O O . PHE A 1 173 ? -15.563 -8.762 19.054 1.00 94.19 173 PHE A O 1
ATOM 1396 N N . VAL A 1 174 ? -15.462 -8.652 21.297 1.00 94.25 174 VAL A N 1
ATOM 1397 C CA . VAL A 1 174 ? -14.575 -9.808 21.444 1.00 94.25 174 VAL A CA 1
ATOM 1398 C C . VAL A 1 174 ? -15.332 -11.068 21.041 1.00 94.25 174 VAL A C 1
ATOM 1400 O O . VAL A 1 174 ? -16.371 -11.403 21.615 1.00 94.25 174 VAL A O 1
ATOM 1403 N N . ILE A 1 175 ? -14.801 -11.770 20.043 1.00 94.38 175 ILE A N 1
ATOM 1404 C CA . ILE A 1 175 ? -15.306 -13.075 19.629 1.00 94.38 175 ILE A CA 1
ATOM 1405 C C . ILE A 1 175 ? -14.787 -14.108 20.640 1.00 94.38 175 ILE A C 1
ATOM 1407 O O . ILE A 1 175 ? -13.573 -14.185 20.830 1.00 94.38 175 ILE A O 1
ATOM 1411 N N . PRO A 1 176 ? -15.664 -14.899 21.288 1.00 95.19 176 PRO A N 1
ATOM 1412 C CA . PRO A 1 176 ? -15.232 -15.998 22.147 1.00 95.19 176 PRO A CA 1
ATOM 1413 C C . PRO A 1 176 ? -14.318 -16.973 21.398 1.00 95.19 176 PRO A C 1
ATOM 1415 O O . PRO A 1 176 ? -14.574 -17.274 20.231 1.00 95.19 176 PRO A O 1
ATOM 1418 N N . GLU A 1 177 ? -13.278 -17.476 22.066 1.00 92.88 177 GLU A N 1
ATOM 1419 C CA . GLU A 1 177 ? -12.249 -18.330 21.452 1.00 92.88 177 GLU A CA 1
ATOM 1420 C C . GLU A 1 177 ? -12.843 -19.554 20.741 1.00 92.88 177 GLU A C 1
ATOM 1422 O O . GLU A 1 177 ? -12.510 -19.834 19.590 1.00 92.88 177 GLU A O 1
ATOM 1427 N N . ASP A 1 178 ? -13.822 -20.212 21.369 1.00 95.94 178 ASP A N 1
ATOM 1428 C CA . ASP A 1 178 ? -14.543 -21.374 20.836 1.00 95.94 178 ASP A CA 1
ATOM 1429 C C . ASP A 1 178 ? -15.367 -21.068 19.571 1.00 95.94 178 ASP A C 1
ATOM 1431 O O . ASP A 1 178 ? -15.805 -21.980 18.867 1.00 95.94 178 ASP A O 1
ATOM 1435 N N . LYS A 1 179 ? -15.573 -19.784 19.257 1.00 96.75 179 LYS A N 1
ATOM 1436 C CA . LYS A 1 179 ? -16.329 -19.308 18.091 1.00 96.75 179 LYS A CA 1
ATOM 1437 C C . LYS A 1 179 ? -15.456 -18.692 17.005 1.00 96.75 179 LYS A C 1
ATOM 1439 O O . LYS A 1 179 ? -15.984 -18.438 15.919 1.00 96.75 179 LYS A O 1
ATOM 1444 N N . LEU A 1 180 ? -14.163 -18.464 17.255 1.00 94.12 180 LEU A N 1
ATOM 1445 C CA . LEU A 1 180 ? -13.261 -17.800 16.306 1.00 94.12 180 LEU A CA 1
ATOM 1446 C C . LEU A 1 180 ? -13.270 -18.487 14.938 1.00 94.12 180 LEU A C 1
ATOM 1448 O O . LEU A 1 180 ? -13.514 -17.832 13.927 1.00 94.12 180 LEU A O 1
ATOM 1452 N N . ASP A 1 181 ? -13.088 -19.809 14.901 1.00 94.56 181 ASP A N 1
ATOM 1453 C CA . ASP A 1 181 ? -13.055 -20.577 13.651 1.00 94.56 181 ASP A CA 1
ATOM 1454 C C . ASP A 1 181 ? -14.347 -20.417 12.832 1.00 94.56 181 ASP A C 1
ATOM 1456 O O . ASP A 1 181 ? -14.307 -20.102 11.640 1.00 94.56 181 ASP A O 1
ATOM 1460 N N . VAL A 1 182 ? -15.503 -20.564 13.486 1.00 97.00 182 VAL A N 1
ATOM 1461 C CA . VAL A 1 182 ? -16.817 -20.471 12.836 1.00 97.00 182 VAL A CA 1
ATOM 1462 C C . VAL A 1 182 ? -17.055 -19.067 12.288 1.00 97.00 182 VAL A C 1
ATOM 1464 O O . VAL A 1 182 ? -17.480 -18.921 11.139 1.00 97.00 182 VAL A O 1
ATOM 1467 N N . VAL A 1 183 ? -16.772 -18.032 13.084 1.00 96.69 183 VAL A N 1
ATOM 1468 C CA . VAL A 1 183 ? -16.968 -16.636 12.672 1.00 96.69 183 VAL A CA 1
ATOM 1469 C C . VAL A 1 183 ? -16.057 -16.294 11.497 1.00 96.69 183 VAL A C 1
ATOM 1471 O O . VAL A 1 183 ? -16.543 -15.792 10.482 1.00 96.69 183 VAL A O 1
ATOM 1474 N N . MET A 1 184 ? -14.766 -16.624 11.588 1.00 95.56 184 MET A N 1
ATOM 1475 C CA . MET A 1 184 ? -13.797 -16.310 10.539 1.00 95.56 184 MET A CA 1
ATOM 1476 C C . MET A 1 184 ? -14.114 -17.046 9.235 1.00 95.56 184 MET A C 1
ATOM 1478 O O . MET A 1 184 ? -14.190 -16.408 8.186 1.00 95.56 184 MET A O 1
ATOM 1482 N N . LYS A 1 185 ? -14.401 -18.355 9.271 1.00 95.50 185 LYS A N 1
ATOM 1483 C CA . LYS A 1 185 ? -14.792 -19.112 8.066 1.00 95.50 185 LYS A CA 1
ATOM 1484 C C . LYS A 1 185 ? -16.065 -18.567 7.422 1.00 95.50 185 LYS A C 1
ATOM 1486 O O . LYS A 1 185 ? -16.131 -18.455 6.198 1.00 95.50 185 LYS A O 1
ATOM 1491 N N . THR A 1 186 ? -17.056 -18.195 8.232 1.00 97.50 186 THR A N 1
ATOM 1492 C CA . THR A 1 186 ? -18.313 -17.616 7.736 1.00 97.50 186 THR A CA 1
ATOM 1493 C C . THR A 1 186 ? -18.068 -16.269 7.054 1.00 97.50 186 THR A C 1
ATOM 1495 O O . THR A 1 186 ? -18.557 -16.043 5.946 1.00 97.50 186 THR A O 1
ATOM 1498 N N . ALA A 1 187 ? -17.269 -15.394 7.674 1.00 96.38 187 ALA A N 1
ATOM 1499 C CA . ALA A 1 187 ? -16.909 -14.097 7.108 1.00 96.38 187 ALA A CA 1
ATOM 1500 C C . ALA A 1 187 ? -16.129 -14.242 5.791 1.00 96.38 187 ALA A C 1
ATOM 1502 O O . ALA A 1 187 ? -16.448 -13.567 4.814 1.00 96.38 187 ALA A O 1
ATOM 1503 N N . ILE A 1 188 ? -15.164 -15.166 5.737 1.00 95.44 188 ILE A N 1
ATOM 1504 C CA . ILE A 1 188 ? -14.371 -15.464 4.537 1.00 95.44 188 ILE A CA 1
ATOM 1505 C C . ILE A 1 188 ? -15.265 -15.953 3.392 1.00 95.44 188 ILE A C 1
ATOM 1507 O O . ILE A 1 188 ? -15.154 -15.462 2.267 1.00 95.44 188 ILE A O 1
ATOM 1511 N N . ALA A 1 189 ? -16.175 -16.891 3.665 1.00 95.56 189 ALA A N 1
ATOM 1512 C CA . ALA A 1 189 ? -17.082 -17.426 2.654 1.00 95.56 189 ALA A CA 1
ATOM 1513 C C . ALA A 1 189 ? -18.003 -16.340 2.072 1.00 95.56 189 ALA A C 1
ATOM 1515 O O . ALA A 1 189 ? -18.162 -16.245 0.852 1.00 95.56 189 ALA A O 1
ATOM 1516 N N . GLU A 1 190 ? -18.576 -15.488 2.926 1.00 97.44 190 GLU A N 1
ATOM 1517 C CA . GLU A 1 190 ? -19.437 -14.387 2.484 1.00 97.44 190 GLU A CA 1
ATOM 1518 C C . GLU A 1 190 ? -18.646 -13.311 1.726 1.00 97.44 190 GLU A C 1
ATOM 1520 O O . GLU A 1 190 ? -19.104 -12.835 0.684 1.00 97.44 190 GLU A O 1
ATOM 1525 N N . ALA A 1 191 ? -17.439 -12.968 2.186 1.00 95.75 191 ALA A N 1
ATOM 1526 C CA . ALA A 1 191 ? -16.551 -12.053 1.476 1.00 95.75 191 ALA A CA 1
ATOM 1527 C C . ALA A 1 191 ? -16.224 -12.584 0.074 1.00 95.75 191 ALA A C 1
ATOM 1529 O O . ALA A 1 191 ? -16.405 -11.864 -0.906 1.00 95.75 191 ALA A O 1
ATOM 1530 N N . ARG A 1 192 ? -15.848 -13.866 -0.054 1.00 93.62 192 ARG A N 1
ATOM 1531 C CA . ARG A 1 192 ? -15.573 -14.497 -1.355 1.00 93.62 192 ARG A CA 1
ATOM 1532 C C . ARG A 1 192 ? -16.795 -14.464 -2.270 1.00 93.62 192 ARG A C 1
ATOM 1534 O O . ARG A 1 192 ? -16.677 -14.075 -3.431 1.00 93.62 192 ARG A O 1
ATOM 1541 N N . LYS A 1 193 ? -17.975 -14.815 -1.751 1.00 95.06 193 LYS A N 1
ATOM 1542 C CA . LYS A 1 193 ? -19.239 -14.778 -2.502 1.00 95.06 193 LYS A CA 1
ATOM 1543 C C . LYS A 1 193 ? -19.528 -13.380 -3.057 1.00 95.06 193 LYS A C 1
ATOM 1545 O O . LYS A 1 193 ? -19.863 -13.254 -4.233 1.00 95.06 193 LYS A O 1
ATOM 1550 N N . ARG A 1 194 ? -19.385 -12.333 -2.236 1.00 96.56 194 ARG A N 1
ATOM 1551 C CA . ARG A 1 194 ? -19.591 -10.937 -2.665 1.00 96.56 194 ARG A CA 1
ATOM 1552 C C . ARG A 1 194 ? -18.542 -10.497 -3.674 1.00 96.56 194 ARG A C 1
ATOM 1554 O O . ARG A 1 194 ? -18.896 -9.915 -4.693 1.00 96.56 194 ARG A O 1
ATOM 1561 N N . THR A 1 195 ? -17.273 -10.821 -3.441 1.00 95.19 195 THR A N 1
ATOM 1562 C CA . THR A 1 195 ? -16.185 -10.500 -4.372 1.00 95.19 195 THR A CA 1
ATOM 1563 C C . THR A 1 195 ? -16.431 -11.120 -5.745 1.00 95.19 195 THR A C 1
ATOM 1565 O O . THR A 1 195 ? -16.338 -10.416 -6.746 1.00 95.19 195 THR A O 1
ATOM 1568 N N . MET A 1 196 ? -16.837 -12.391 -5.813 1.00 93.62 196 MET A N 1
ATOM 1569 C CA . MET A 1 196 ? -17.132 -13.077 -7.079 1.00 93.62 196 MET A CA 1
ATOM 1570 C C . MET A 1 196 ? -18.314 -12.479 -7.857 1.00 93.62 196 MET A C 1
ATOM 1572 O O . MET A 1 196 ? -18.395 -12.664 -9.070 1.00 93.62 196 MET A O 1
ATOM 1576 N N . ALA A 1 197 ? -19.219 -11.750 -7.195 1.00 95.94 197 ALA A N 1
ATOM 1577 C CA . ALA A 1 197 ? -20.300 -11.037 -7.874 1.00 95.94 197 ALA A CA 1
ATOM 1578 C C . ALA A 1 197 ? -19.806 -9.797 -8.646 1.00 95.94 197 ALA A C 1
ATOM 1580 O O . ALA A 1 197 ? -20.493 -9.329 -9.552 1.00 95.94 197 ALA A O 1
ATOM 1581 N N . HIS A 1 198 ? -18.623 -9.275 -8.305 1.00 95.75 198 HIS A N 1
ATOM 1582 C CA . HIS A 1 198 ? -18.077 -8.037 -8.871 1.00 95.75 198 HIS A CA 1
ATOM 1583 C C . HIS A 1 198 ? -16.758 -8.231 -9.628 1.00 95.75 198 HIS A C 1
ATOM 1585 O O . HIS A 1 198 ? -16.457 -7.457 -10.535 1.00 95.75 198 HIS A O 1
ATOM 1591 N N . TYR A 1 199 ? -15.986 -9.266 -9.294 1.00 92.62 199 TYR A N 1
ATOM 1592 C CA . TYR A 1 199 ? -14.647 -9.496 -9.824 1.00 92.62 199 TYR A CA 1
ATOM 1593 C C . TYR A 1 199 ? -14.471 -10.938 -10.295 1.00 92.62 199 TYR A C 1
ATOM 1595 O O . TYR A 1 199 ? -14.867 -11.893 -9.626 1.00 92.62 199 TYR A O 1
ATOM 1603 N N . LYS A 1 200 ? -13.812 -11.099 -11.445 1.00 91.38 200 LYS A N 1
ATOM 1604 C CA . LYS A 1 200 ? -13.296 -12.397 -11.888 1.00 91.38 200 LYS A CA 1
ATOM 1605 C C . LYS A 1 200 ? -11.965 -12.644 -11.189 1.00 91.38 200 LYS A C 1
ATOM 1607 O O . LYS A 1 200 ? -11.004 -11.922 -11.440 1.00 91.38 200 LYS A O 1
ATOM 1612 N N . LEU A 1 201 ? -11.927 -13.648 -10.322 1.00 87.69 201 LEU A N 1
ATOM 1613 C CA . LEU A 1 201 ? -10.712 -14.058 -9.623 1.00 87.69 201 LEU A CA 1
ATOM 1614 C C . LEU A 1 201 ? -9.916 -15.074 -10.464 1.00 87.69 201 LEU A C 1
ATOM 1616 O O . LEU A 1 201 ? -10.519 -15.785 -11.278 1.00 87.69 201 LEU A O 1
ATOM 1620 N N . PRO A 1 202 ? -8.583 -15.158 -10.293 1.00 86.19 202 PRO A N 1
ATOM 1621 C CA . PRO A 1 202 ? -7.776 -16.218 -10.893 1.00 86.19 202 PRO A CA 1
ATOM 1622 C C . PRO A 1 202 ? -8.306 -17.612 -10.536 1.00 86.19 202 PRO A C 1
ATOM 1624 O O . PRO A 1 202 ? -8.788 -17.841 -9.428 1.00 86.19 202 PRO A O 1
ATOM 1627 N N . ALA A 1 203 ? -8.195 -18.565 -11.466 1.00 86.06 203 ALA A N 1
ATOM 1628 C CA . ALA A 1 203 ? -8.732 -19.919 -11.285 1.00 86.06 203 ALA A CA 1
ATOM 1629 C C . ALA A 1 203 ? -8.112 -20.667 -10.088 1.00 86.06 203 ALA A C 1
ATOM 1631 O O . ALA A 1 203 ? -8.742 -21.550 -9.515 1.00 86.06 203 ALA A O 1
ATOM 1632 N N . ASN A 1 204 ? -6.889 -20.299 -9.717 1.00 85.50 204 ASN A N 1
ATOM 1633 C CA . ASN A 1 204 ? -6.105 -20.853 -8.619 1.00 85.50 204 ASN A CA 1
ATOM 1634 C C . ASN A 1 204 ? -6.082 -19.948 -7.372 1.00 85.50 204 ASN A C 1
ATOM 1636 O O . ASN A 1 204 ? -5.206 -20.109 -6.530 1.00 85.50 204 ASN A O 1
ATOM 1640 N N . GLU A 1 205 ? -7.000 -18.983 -7.249 1.00 86.94 205 GLU A N 1
ATOM 1641 C CA . GLU A 1 205 ? -7.058 -18.104 -6.077 1.00 86.94 205 GLU A CA 1
ATOM 1642 C C . GLU A 1 205 ? -7.571 -18.854 -4.836 1.00 86.94 205 GLU A C 1
ATOM 1644 O O . GLU A 1 205 ? -8.724 -19.310 -4.776 1.00 86.94 205 GLU A O 1
ATOM 1649 N N . SER A 1 206 ? -6.697 -18.947 -3.834 1.00 88.06 206 SER A N 1
ATOM 1650 C CA . SER A 1 206 ? -6.973 -19.515 -2.518 1.00 88.06 206 SER A CA 1
ATOM 1651 C C . SER A 1 206 ? -6.054 -18.905 -1.465 1.00 88.06 206 SER A C 1
ATOM 1653 O O . SER A 1 206 ? -4.919 -18.553 -1.776 1.00 88.06 206 SER A O 1
ATOM 1655 N N . PHE A 1 207 ? -6.499 -18.892 -0.212 1.00 90.62 207 PHE A N 1
ATOM 1656 C CA . PHE A 1 207 ? -5.648 -18.634 0.946 1.00 90.62 207 PHE A CA 1
ATOM 1657 C C . PHE A 1 207 ? -6.037 -19.567 2.095 1.00 90.62 207 PHE A C 1
ATOM 1659 O O . PHE A 1 207 ? -7.132 -20.142 2.106 1.00 90.62 207 PHE A O 1
ATOM 1666 N N . LYS A 1 208 ? -5.138 -19.718 3.068 1.00 91.00 208 LYS A N 1
ATOM 1667 C CA . LYS A 1 208 ? -5.361 -20.512 4.276 1.00 91.00 208 LYS A CA 1
ATOM 1668 C C . LYS A 1 208 ? -5.359 -19.593 5.492 1.00 91.00 208 LYS A C 1
ATOM 1670 O O . LYS A 1 208 ? -4.500 -18.727 5.610 1.00 91.00 208 LYS A O 1
ATOM 1675 N N . LEU A 1 209 ? -6.322 -19.800 6.386 1.00 93.12 209 LEU A N 1
ATOM 1676 C CA . LEU A 1 209 ? -6.334 -19.180 7.706 1.00 93.12 209 LEU A CA 1
ATOM 1677 C C . LEU A 1 209 ? -5.644 -20.113 8.700 1.00 93.12 209 LEU A C 1
ATOM 1679 O O . LEU A 1 209 ? -5.985 -21.296 8.775 1.00 93.12 209 LEU A O 1
ATOM 1683 N N . GLU A 1 210 ? -4.715 -19.569 9.475 1.00 92.88 210 GLU A N 1
ATOM 1684 C CA . GLU A 1 210 ? -4.076 -20.256 10.593 1.00 92.88 210 GLU A CA 1
ATOM 1685 C C . GLU A 1 210 ? -4.179 -19.379 11.839 1.00 92.88 210 GLU A C 1
ATOM 1687 O O . GLU A 1 210 ? -3.896 -18.182 11.788 1.00 92.88 210 GLU A O 1
ATOM 1692 N N . PHE A 1 211 ? -4.610 -19.977 12.949 1.00 92.38 211 PHE A N 1
ATOM 1693 C CA . PHE A 1 211 ? -4.578 -19.326 14.252 1.00 92.38 211 PHE A CA 1
ATOM 1694 C C . PHE A 1 211 ? -3.217 -19.575 14.890 1.00 92.38 211 PHE A C 1
ATOM 1696 O O . PHE A 1 211 ? -2.715 -20.700 14.876 1.00 92.38 211 PHE A O 1
ATOM 1703 N N . VAL A 1 212 ? -2.628 -18.518 15.436 1.00 92.44 212 VAL A N 1
ATOM 1704 C CA . VAL A 1 212 ? -1.340 -18.565 16.120 1.00 92.44 212 VAL A CA 1
ATOM 1705 C C . VAL A 1 212 ? -1.434 -17.807 17.433 1.00 92.44 212 VAL A C 1
ATOM 1707 O O . VAL A 1 212 ? -2.179 -16.836 17.549 1.00 92.44 212 VAL A O 1
ATOM 1710 N N . GLU A 1 213 ? -0.649 -18.254 18.402 1.00 91.94 213 GLU A N 1
ATOM 1711 C CA . GLU A 1 213 ? -0.526 -17.647 19.724 1.00 91.94 213 GLU A CA 1
ATOM 1712 C C . GLU A 1 213 ? 0.878 -17.045 19.895 1.00 91.94 213 GLU A C 1
ATOM 1714 O O . GLU A 1 213 ? 1.769 -17.252 19.059 1.00 91.94 213 GLU A O 1
ATOM 1719 N N . ASP A 1 214 ? 1.062 -16.271 20.966 1.00 93.12 214 ASP A N 1
ATOM 1720 C CA . ASP A 1 214 ? 2.345 -15.675 21.363 1.00 93.12 214 ASP A CA 1
ATOM 1721 C C . ASP A 1 214 ? 3.028 -14.849 20.260 1.00 93.12 214 ASP A C 1
ATOM 1723 O O . ASP A 1 214 ? 4.252 -14.873 20.084 1.00 93.12 214 ASP A O 1
ATOM 1727 N N . LYS A 1 215 ? 2.229 -14.108 19.483 1.00 92.75 215 LYS A N 1
ATOM 1728 C CA . LYS A 1 215 ? 2.722 -13.183 18.456 1.00 92.75 215 LYS A CA 1
ATOM 1729 C C . LYS A 1 215 ? 2.574 -11.727 18.895 1.00 92.75 215 LYS A C 1
ATOM 1731 O O . LYS A 1 215 ? 1.583 -11.380 19.530 1.00 92.75 215 LYS A O 1
ATOM 1736 N N . PRO A 1 216 ? 3.513 -10.844 18.508 1.00 92.94 216 PRO A N 1
ATOM 1737 C CA . PRO A 1 216 ? 3.431 -9.414 18.807 1.00 92.94 216 PRO A CA 1
ATOM 1738 C C . PRO A 1 216 ? 2.436 -8.663 17.897 1.00 92.94 216 PRO A C 1
ATOM 1740 O O . PRO A 1 216 ? 2.440 -7.436 17.865 1.00 92.94 216 PRO A O 1
ATOM 1743 N N . TRP A 1 217 ? 1.616 -9.379 17.124 1.00 89.88 217 TRP A N 1
ATOM 1744 C CA . TRP A 1 217 ? 0.694 -8.841 16.126 1.00 89.88 217 TRP A CA 1
ATOM 1745 C C . TRP A 1 217 ? -0.660 -9.553 16.190 1.00 89.88 217 TRP A C 1
ATOM 1747 O O . TRP A 1 217 ? -0.735 -10.726 16.546 1.00 89.88 217 TRP A O 1
ATOM 1757 N N . SER A 1 218 ? -1.727 -8.847 15.806 1.00 84.62 218 SER A N 1
ATOM 1758 C CA . SER A 1 218 ? -3.109 -9.367 15.830 1.00 84.62 218 SER A CA 1
ATOM 1759 C C . SER A 1 218 ? -3.520 -10.097 14.546 1.00 84.62 218 SER A C 1
ATOM 1761 O O . SER A 1 218 ? -4.561 -10.745 14.500 1.00 84.62 218 SER A O 1
ATOM 1763 N N . GLY A 1 219 ? -2.723 -9.974 13.488 1.00 89.06 219 GLY A N 1
ATOM 1764 C CA . GLY A 1 219 ? -2.897 -10.671 12.222 1.00 89.06 219 GLY A CA 1
ATOM 1765 C C . GLY A 1 219 ? -1.713 -10.391 11.307 1.00 89.06 219 GLY A C 1
ATOM 1766 O O . GLY A 1 219 ? -1.138 -9.305 11.351 1.00 89.06 219 GLY A O 1
ATOM 1767 N N . TYR A 1 220 ? -1.350 -11.376 10.496 1.00 87.94 220 TYR A N 1
ATOM 1768 C CA . TYR A 1 220 ? -0.291 -11.259 9.504 1.00 87.94 220 TYR A CA 1
ATOM 1769 C C . TYR A 1 220 ? -0.688 -12.054 8.266 1.00 87.94 220 TYR A C 1
ATOM 1771 O O . TYR A 1 220 ? -1.303 -13.117 8.371 1.00 87.94 220 TYR A O 1
ATOM 1779 N N . ASN A 1 221 ? -0.349 -11.532 7.096 1.00 87.25 221 ASN A N 1
ATOM 1780 C CA . ASN A 1 221 ? -0.511 -12.225 5.831 1.00 87.25 221 ASN A CA 1
ATOM 1781 C C . ASN A 1 221 ? 0.859 -12.391 5.184 1.00 87.25 221 ASN A C 1
ATOM 1783 O O . ASN A 1 221 ? 1.704 -11.507 5.240 1.00 87.25 221 ASN A O 1
ATOM 1787 N N . TRP A 1 222 ? 1.025 -13.516 4.518 1.00 79.50 222 TRP A N 1
ATOM 1788 C CA . TRP A 1 222 ? 2.103 -13.803 3.590 1.00 79.50 222 TRP A CA 1
ATOM 1789 C C . TRP A 1 222 ? 1.427 -14.422 2.371 1.00 79.50 222 TRP A C 1
ATOM 1791 O O . TRP A 1 222 ? 0.370 -15.050 2.524 1.00 79.50 222 TRP A O 1
ATOM 1801 N N . TYR A 1 223 ? 1.972 -14.213 1.180 1.00 70.00 223 TYR A N 1
ATOM 1802 C CA . TYR A 1 223 ? 1.453 -14.888 -0.007 1.00 70.00 223 TYR A CA 1
ATOM 1803 C C . TYR A 1 223 ? 2.531 -15.665 -0.754 1.00 70.00 223 TYR A C 1
ATOM 1805 O O . TYR A 1 223 ? 3.731 -15.361 -0.550 1.00 70.00 223 TYR A O 1
#

pLDDT: mean 91.3, std 10.8, range [50.06, 98.69]

Nearest PDB structures (foldseek):
  5m4y-assembly3_E  TM=2.915E-01  e=9.343E-02  Saccharomyces cerevisiae S288C
  5m4y-assembly1_A  TM=3.151E-01  e=2.279E-01  Saccharomyces cerevisiae S288C
  2ib0-assembly1_B  TM=4.807E-01  e=3.309E+00  Mycobacterium tuberculosis
  7uj2-assembly1_A  TM=3.340E-01  e=7.269E+00  Borreliella burgdorferi 297
  1g5z-assembly1_A-2  TM=2.772E-01  e=4.082E+00  Borreliella burgdorferi